Protein AF-A0A1M3KQ51-F1 (afdb_monomer)

Secondary structure (DSSP, 8-state):
----PPP-PPP---EE--HHHHHHHHHTTS-SEEEEEESS-HHHHHHHHHHHHHHHHHTT--EEEEESS-----SS--HHHHHTTSS-TTTS-EEEETTEEEE---SSSS--TT-SHHHHHHHHHHHHSSEEEEEEEE-STT-SGGGG--TTEEEEEEE-TTS-HHHHHHHHHHHHHHT-SEEEEEEPP-------

Nearest PDB structures (foldseek):
  3la6-assembly2_L  TM=7.553E-01  e=7.859E-07  Escherichia coli K-12
  3la6-assembly1_G  TM=7.870E-01  e=1.361E-06  Escherichia coli K-12
  3la6-assembly1_E  TM=7.409E-01  e=1.205E-06  Escherichia coli K-12
  3la6-assembly2_M  TM=7.519E-01  e=1.847E-06  Escherichia coli K-12
  1ii9-assembly1_A  TM=5.227E-01  e=3.071E-01  Escherichia coli

Mean predicted aligned error: 8.89 Å

pLDDT: mean 79.61, std 14.94, range [30.23, 94.69]

Structure (mmCIF, N/CA/C/O backbone):
data_AF-A0A1M3KQ51-F1
#
_entry.id   AF-A0A1M3KQ51-F1
#
loop_
_atom_site.group_PDB
_atom_site.id
_atom_site.type_symbol
_atom_site.label_atom_id
_atom_site.label_alt_id
_atom_site.label_comp_id
_atom_site.label_asym_id
_atom_site.label_entity_id
_atom_site.label_seq_id
_atom_site.pdbx_PDB_ins_code
_atom_site.Cartn_x
_atom_site.Cartn_y
_atom_site.Cartn_z
_atom_site.occupancy
_atom_site.B_iso_or_equiv
_atom_site.auth_seq_id
_atom_site.auth_comp_id
_atom_site.auth_asym_id
_atom_site.auth_atom_id
_atom_site.pdbx_PDB_model_num
ATOM 1 N N . MET A 1 1 ? 1.642 45.004 10.472 1.00 51.06 1 MET A N 1
ATOM 2 C CA . MET A 1 1 ? 0.996 44.033 9.567 1.00 51.06 1 MET A CA 1
ATOM 3 C C . MET A 1 1 ? 0.374 42.957 10.439 1.00 51.06 1 MET A C 1
ATOM 5 O O . MET A 1 1 ? 1.124 42.395 11.229 1.00 51.06 1 MET A O 1
ATOM 9 N N . PRO A 1 2 ? -0.947 42.723 10.417 1.00 44.44 2 PRO A N 1
ATOM 10 C CA . PRO A 1 2 ? -1.507 41.600 11.155 1.00 44.44 2 PRO A CA 1
ATOM 11 C C . PRO A 1 2 ? -1.140 40.303 10.426 1.00 44.44 2 PRO A C 1
ATOM 13 O O . PRO A 1 2 ? -1.349 40.184 9.220 1.00 44.44 2 PRO A O 1
ATOM 16 N N . ALA A 1 3 ? -0.529 39.374 11.158 1.00 44.66 3 ALA A N 1
ATOM 17 C CA . ALA A 1 3 ? -0.249 38.028 10.690 1.00 44.66 3 ALA A CA 1
ATOM 18 C C . ALA A 1 3 ? -1.573 37.265 10.571 1.00 44.66 3 ALA A C 1
ATOM 20 O O . ALA A 1 3 ? -2.344 37.193 11.527 1.00 44.66 3 ALA A O 1
ATOM 21 N N . THR A 1 4 ? -1.847 36.732 9.388 1.00 43.56 4 THR A N 1
ATOM 22 C CA . THR A 1 4 ? -2.951 35.813 9.125 1.00 43.56 4 THR A CA 1
ATOM 23 C C . THR A 1 4 ? -2.670 34.506 9.863 1.00 43.56 4 THR A C 1
ATOM 25 O O . THR A 1 4 ? -1.791 33.742 9.473 1.00 43.56 4 THR A O 1
ATOM 28 N N . THR A 1 5 ? -3.385 34.259 10.957 1.00 44.88 5 THR A N 1
ATOM 29 C CA . THR A 1 5 ? -3.430 32.949 11.615 1.00 44.88 5 THR A CA 1
ATOM 30 C C . THR A 1 5 ? -4.082 31.946 10.653 1.00 44.88 5 THR A C 1
ATOM 32 O O . THR A 1 5 ? -5.188 32.229 10.184 1.00 44.88 5 THR A O 1
ATOM 35 N N . PRO A 1 6 ? -3.451 30.806 10.315 1.00 40.56 6 PRO A N 1
ATOM 36 C CA . PRO A 1 6 ? -4.117 29.769 9.535 1.00 40.56 6 PRO A CA 1
ATOM 37 C C . PRO A 1 6 ? -5.267 29.166 10.353 1.00 40.56 6 PRO A C 1
ATOM 39 O O . PRO A 1 6 ? -5.133 28.928 11.554 1.00 40.56 6 PRO A O 1
ATOM 42 N N . ALA A 1 7 ? -6.414 28.981 9.699 1.00 39.81 7 ALA A N 1
ATOM 43 C CA . ALA A 1 7 ? -7.599 28.368 10.283 1.00 39.81 7 ALA A CA 1
ATOM 44 C C . ALA A 1 7 ? -7.295 26.930 10.749 1.00 39.81 7 ALA A C 1
ATOM 46 O O . ALA A 1 7 ? -6.496 26.251 10.101 1.00 39.81 7 ALA A O 1
ATOM 47 N N . PRO A 1 8 ? -7.916 26.451 11.842 1.00 40.00 8 PRO A N 1
ATOM 48 C CA . PRO A 1 8 ? -7.838 25.048 12.214 1.00 40.00 8 PRO A CA 1
ATOM 49 C C . PRO A 1 8 ? -8.480 24.222 11.097 1.00 40.00 8 PRO A C 1
ATOM 51 O O . PRO A 1 8 ? -9.671 24.357 10.824 1.00 40.00 8 PRO A O 1
ATOM 54 N N . THR A 1 9 ? -7.668 23.421 10.414 1.00 43.62 9 THR A N 1
ATOM 55 C CA . THR A 1 9 ? -8.128 22.369 9.510 1.00 43.62 9 THR A CA 1
ATOM 56 C C . THR A 1 9 ? -9.072 21.476 10.310 1.00 43.62 9 THR A C 1
ATOM 58 O O . THR A 1 9 ? -8.679 21.002 11.378 1.00 43.62 9 THR A O 1
ATOM 61 N N . ASP A 1 10 ? -10.314 21.305 9.847 1.00 37.31 10 ASP A N 1
ATOM 62 C CA . ASP A 1 10 ? -11.271 20.388 10.472 1.00 37.31 10 ASP A CA 1
ATOM 63 C C . ASP A 1 10 ? -10.580 19.045 10.762 1.00 37.31 10 ASP A C 1
ATOM 65 O O . ASP A 1 10 ? -9.829 18.556 9.906 1.00 37.31 10 ASP A O 1
ATOM 69 N N . PRO A 1 11 ? -10.783 18.446 11.951 1.00 42.84 11 PRO A N 1
ATOM 70 C CA . PRO A 1 11 ? -10.197 17.153 12.250 1.00 42.84 11 PRO A CA 1
ATOM 71 C C . PRO A 1 11 ? -10.685 16.169 11.191 1.00 42.84 11 PRO A C 1
ATOM 73 O O . PRO A 1 11 ? -11.892 15.988 11.009 1.00 42.84 11 PRO A O 1
ATOM 76 N N . VAL A 1 12 ? -9.746 15.549 10.473 1.00 48.88 12 VAL A N 1
ATOM 77 C CA . VAL A 1 12 ? -10.065 14.441 9.574 1.00 48.88 12 VAL A CA 1
ATOM 78 C C . VAL A 1 12 ? -10.817 13.419 10.410 1.00 48.88 12 VAL A C 1
ATOM 80 O O . VAL A 1 12 ? -10.271 12.865 11.362 1.00 48.88 12 VAL A O 1
ATOM 83 N N . ALA A 1 13 ? -12.101 13.235 10.106 1.00 46.00 13 ALA A N 1
ATOM 84 C CA . ALA A 1 13 ? -12.967 12.363 10.874 1.00 46.00 13 ALA A CA 1
ATOM 85 C C . ALA A 1 13 ? -12.441 10.928 10.762 1.00 46.00 13 ALA A C 1
ATOM 87 O O . ALA A 1 13 ? -12.693 10.235 9.773 1.00 46.00 13 ALA A O 1
ATOM 88 N N . VAL A 1 14 ? -11.700 10.481 11.780 1.00 54.06 14 VAL A N 1
ATOM 89 C CA . VAL A 1 14 ? -11.237 9.099 11.887 1.00 54.06 14 VAL A CA 1
ATOM 90 C C . VAL A 1 14 ? -12.473 8.243 12.085 1.00 54.06 14 VAL A C 1
ATOM 92 O O . VAL A 1 14 ? -12.998 8.113 13.188 1.00 54.06 14 VAL A O 1
ATOM 95 N N . THR A 1 15 ? -12.979 7.681 10.994 1.00 56.06 15 THR A N 1
ATOM 96 C CA . THR A 1 15 ? -14.159 6.825 11.063 1.00 56.06 15 THR A CA 1
ATOM 97 C C . THR A 1 15 ? -13.668 5.422 11.413 1.00 56.06 15 THR A C 1
ATOM 99 O O . THR A 1 15 ? -12.951 4.832 10.593 1.00 56.06 15 THR A O 1
ATOM 102 N N . PRO A 1 16 ? -13.985 4.873 12.601 1.00 53.12 16 PRO A N 1
ATOM 103 C CA . PRO A 1 16 ? -13.660 3.489 12.912 1.00 53.12 16 PRO A CA 1
ATOM 104 C C . PRO A 1 16 ? -14.431 2.615 11.929 1.00 53.12 16 PRO A C 1
ATOM 106 O O . PRO A 1 16 ? -15.652 2.496 11.996 1.00 53.12 16 PRO A O 1
ATOM 109 N N . THR A 1 17 ? -13.713 2.066 10.960 1.00 62.44 17 THR A N 1
ATOM 110 C CA . THR A 1 17 ? -14.299 1.278 9.883 1.00 62.44 17 THR A CA 1
ATOM 111 C C . THR A 1 17 ? -13.662 -0.090 9.989 1.00 62.44 17 THR A C 1
ATOM 113 O O . THR A 1 17 ? -12.449 -0.224 9.854 1.00 62.44 17 THR A O 1
ATOM 116 N N . GLY A 1 18 ? -14.466 -1.105 10.307 1.00 66.94 18 GLY A N 1
ATOM 117 C CA . GLY A 1 18 ? -13.999 -2.487 10.247 1.00 66.94 18 GLY A CA 1
ATOM 118 C C . GLY A 1 18 ? -13.575 -2.856 8.824 1.00 66.94 18 GLY A C 1
ATOM 119 O O . GLY A 1 18 ? -13.892 -2.142 7.869 1.00 66.94 18 GLY A O 1
ATOM 120 N N . ILE A 1 19 ? -12.898 -3.996 8.680 1.00 71.25 19 ILE A N 1
ATOM 121 C CA . ILE A 1 19 ? -12.502 -4.552 7.376 1.00 71.25 19 ILE A CA 1
ATOM 122 C C . ILE A 1 19 ? -13.705 -4.570 6.413 1.00 71.25 19 ILE A C 1
ATOM 124 O O . ILE A 1 19 ? -13.585 -4.108 5.282 1.00 71.25 19 ILE A O 1
ATOM 128 N N . ASP A 1 20 ? -14.892 -4.944 6.903 1.00 73.50 20 ASP A N 1
ATOM 129 C CA . ASP A 1 20 ? -16.141 -4.977 6.127 1.00 73.50 20 ASP A CA 1
ATOM 130 C C . ASP A 1 20 ? -16.521 -3.632 5.496 1.00 73.50 20 ASP A C 1
ATOM 132 O O . ASP A 1 20 ? -17.011 -3.578 4.369 1.00 73.50 20 ASP A O 1
ATOM 136 N N . GLY A 1 21 ? -16.304 -2.521 6.204 1.00 75.62 21 GLY A N 1
ATOM 137 C CA . GLY A 1 21 ? -16.633 -1.198 5.678 1.00 75.62 21 GLY A CA 1
ATOM 138 C C . GLY A 1 21 ? -15.648 -0.745 4.601 1.00 75.62 21 GLY A C 1
ATOM 139 O O . GLY A 1 21 ? -16.052 -0.099 3.634 1.00 75.62 21 GLY A O 1
ATOM 140 N N . LEU A 1 22 ? -14.377 -1.137 4.729 1.00 76.19 22 LEU A N 1
ATOM 141 C CA . LEU A 1 22 ? -13.350 -0.864 3.727 1.00 76.19 22 LEU A CA 1
ATOM 142 C C . LEU A 1 22 ? -13.604 -1.677 2.453 1.00 76.19 22 LEU A C 1
ATOM 144 O O . LEU A 1 22 ? -13.607 -1.112 1.361 1.00 76.19 22 LEU A O 1
ATOM 148 N N . VAL A 1 23 ? -13.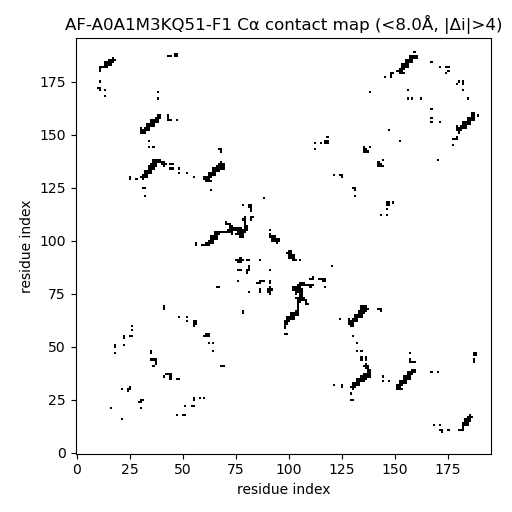933 -2.961 2.602 1.00 77.56 23 VAL A N 1
ATOM 149 C CA . VAL A 1 23 ? -14.360 -3.833 1.498 1.00 77.56 23 VAL A CA 1
ATOM 150 C C . VAL A 1 23 ? -15.610 -3.275 0.831 1.00 77.56 23 VAL A C 1
ATOM 152 O O . VAL A 1 23 ? -15.646 -3.145 -0.386 1.00 77.56 23 VAL A O 1
ATOM 155 N N . ALA A 1 24 ? -16.623 -2.871 1.600 1.00 80.00 24 ALA A N 1
ATOM 156 C CA . ALA A 1 24 ? -17.844 -2.316 1.028 1.00 80.00 24 ALA A CA 1
ATOM 157 C C . ALA A 1 24 ? -17.577 -1.051 0.195 1.00 80.00 24 ALA A C 1
ATOM 159 O O . ALA A 1 24 ? -18.257 -0.812 -0.804 1.00 80.00 24 ALA A O 1
ATOM 160 N N . ASP A 1 25 ? -16.592 -0.237 0.574 1.00 79.75 25 ASP A N 1
ATOM 161 C CA . ASP A 1 25 ? -16.175 0.919 -0.219 1.00 79.75 25 ASP A CA 1
ATOM 162 C C . ASP A 1 25 ? -15.332 0.536 -1.444 1.00 79.75 25 ASP A C 1
ATOM 164 O O . ASP A 1 25 ? -15.477 1.179 -2.489 1.00 79.75 25 ASP A O 1
ATOM 168 N N . MET A 1 26 ? -14.539 -0.538 -1.371 1.00 82.00 26 MET A N 1
ATOM 169 C CA . MET A 1 26 ? -13.861 -1.139 -2.527 1.00 82.00 26 MET A CA 1
ATOM 170 C C . MET A 1 26 ? -14.874 -1.665 -3.551 1.00 82.00 26 MET A C 1
ATOM 172 O O . MET A 1 26 ? -14.818 -1.275 -4.714 1.00 82.00 26 MET A O 1
ATOM 176 N N . THR A 1 27 ? -15.874 -2.443 -3.124 1.00 80.81 27 THR A N 1
ATOM 177 C CA . THR A 1 27 ? -16.934 -2.976 -4.001 1.00 80.81 27 THR A CA 1
ATOM 178 C C . THR A 1 27 ? -17.781 -1.870 -4.634 1.00 80.81 27 THR A C 1
ATOM 180 O O . THR A 1 27 ? -18.300 -2.029 -5.735 1.00 80.81 27 THR A O 1
ATOM 183 N N . ARG A 1 28 ? -17.918 -0.714 -3.971 1.00 82.12 28 ARG A N 1
ATOM 184 C CA . ARG A 1 28 ? -18.584 0.475 -4.539 1.00 82.12 28 ARG A CA 1
ATOM 185 C C . ARG A 1 28 ? -17.688 1.281 -5.488 1.00 82.12 28 ARG A C 1
ATOM 187 O O . ARG A 1 28 ? -18.144 2.302 -6.002 1.00 82.12 28 ARG A O 1
ATOM 194 N N . GLY A 1 29 ? -16.424 0.893 -5.668 1.00 76.19 29 GLY A N 1
ATOM 195 C CA . GLY A 1 29 ? -15.430 1.627 -6.454 1.00 76.19 29 GLY A CA 1
ATOM 196 C C . GLY A 1 29 ? -15.002 2.960 -5.832 1.00 76.19 29 GLY A C 1
ATOM 197 O O . GLY A 1 29 ? -14.414 3.790 -6.521 1.00 76.19 29 GLY A O 1
ATOM 198 N N . ARG A 1 30 ? -15.308 3.188 -4.547 1.00 78.50 30 ARG A N 1
ATOM 199 C CA . ARG A 1 30 ? -14.967 4.416 -3.804 1.00 78.50 30 ARG A CA 1
ATOM 200 C C . ARG A 1 30 ? -13.577 4.361 -3.173 1.00 78.50 30 ARG A C 1
ATOM 202 O O . ARG A 1 30 ? -13.062 5.398 -2.777 1.00 78.50 30 ARG A O 1
ATOM 209 N N . ALA A 1 31 ? -12.992 3.169 -3.071 1.00 79.25 31 ALA A N 1
ATOM 210 C CA . ALA A 1 31 ? -11.667 2.934 -2.507 1.00 79.25 31 ALA A CA 1
ATOM 211 C C . ALA A 1 31 ? -10.810 2.095 -3.469 1.00 79.25 31 ALA A C 1
ATOM 213 O O . ALA A 1 31 ? -10.447 0.961 -3.164 1.00 79.25 31 ALA A O 1
ATOM 214 N N . ARG A 1 32 ? -10.507 2.649 -4.652 1.00 85.50 32 ARG A N 1
ATOM 215 C CA . ARG A 1 32 ? -9.656 1.965 -5.643 1.00 85.50 32 ARG A CA 1
ATOM 216 C C . ARG A 1 32 ? -8.213 1.844 -5.180 1.00 85.50 32 ARG A C 1
ATOM 218 O O . ARG A 1 32 ? -7.606 0.808 -5.388 1.00 85.50 32 ARG A O 1
ATOM 225 N N . ILE A 1 33 ? -7.674 2.876 -4.534 1.00 89.25 33 ILE A N 1
ATOM 226 C CA . ILE A 1 33 ? -6.318 2.864 -3.980 1.00 89.25 33 ILE A CA 1
ATOM 227 C C . ILE A 1 33 ? -6.437 2.918 -2.461 1.00 89.25 33 ILE A C 1
ATOM 229 O O . ILE A 1 33 ? -6.927 3.901 -1.903 1.00 89.25 33 ILE A O 1
ATOM 233 N N . THR A 1 34 ? -5.993 1.856 -1.796 1.00 89.38 34 THR A N 1
ATOM 234 C CA . THR A 1 34 ? -6.033 1.726 -0.338 1.00 89.38 34 THR A CA 1
ATOM 235 C C . THR A 1 34 ? -4.624 1.527 0.200 1.00 89.38 34 THR A C 1
ATOM 237 O O . THR A 1 34 ? -3.978 0.519 -0.079 1.00 89.38 34 THR A O 1
ATOM 240 N N . LEU A 1 35 ? -4.146 2.476 0.998 1.00 89.94 35 LEU A N 1
ATOM 241 C CA . LEU A 1 35 ? -2.873 2.387 1.698 1.00 89.94 35 LEU A CA 1
ATOM 242 C C . LEU A 1 35 ? -3.094 1.799 3.085 1.00 89.94 35 LEU A C 1
ATOM 244 O O . LEU A 1 35 ? -3.980 2.235 3.815 1.00 89.94 35 LEU A O 1
ATOM 248 N N . LEU A 1 36 ? -2.252 0.849 3.465 1.00 88.94 36 LEU A N 1
ATOM 249 C CA . LEU A 1 36 ? -2.249 0.215 4.773 1.00 88.94 36 LEU A CA 1
ATOM 250 C C . LEU A 1 36 ? -0.971 0.574 5.506 1.00 88.94 36 LEU A C 1
ATOM 252 O O . LEU A 1 36 ? 0.133 0.232 5.071 1.00 88.94 36 LEU A O 1
ATOM 256 N N . ALA A 1 37 ? -1.139 1.223 6.649 1.00 88.12 37 ALA A N 1
ATOM 257 C CA . ALA A 1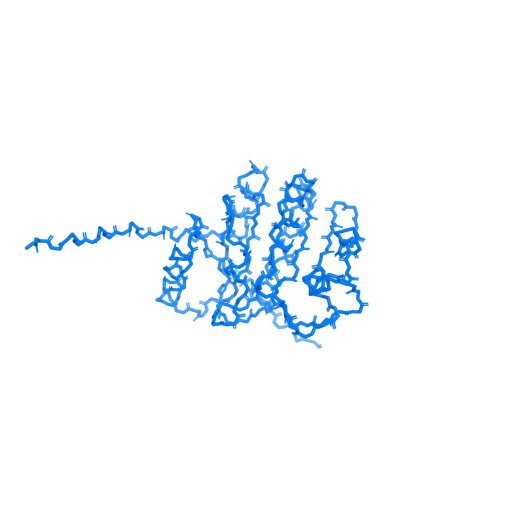 37 ? -0.027 1.673 7.460 1.00 88.12 37 ALA A CA 1
ATOM 258 C C . ALA A 1 37 ? -0.251 1.286 8.920 1.00 88.12 37 ALA A C 1
ATOM 260 O O . ALA A 1 37 ? -1.254 1.655 9.523 1.00 88.12 37 ALA A O 1
ATOM 261 N N . ALA A 1 38 ? 0.671 0.517 9.492 1.00 85.38 38 ALA A N 1
ATOM 262 C CA . ALA A 1 38 ? 0.549 0.033 10.861 1.00 85.38 38 ALA A CA 1
ATOM 263 C C . ALA A 1 38 ? 1.163 1.004 11.869 1.00 85.38 38 ALA A C 1
ATOM 265 O O . ALA A 1 38 ? 2.240 1.552 11.639 1.00 85.38 38 ALA A O 1
ATOM 266 N N . ILE A 1 39 ? 0.528 1.161 13.029 1.00 81.94 39 ILE A N 1
ATOM 267 C CA . ILE A 1 39 ? 1.086 1.950 14.138 1.00 81.94 39 ILE A CA 1
ATOM 268 C C . ILE A 1 39 ? 2.215 1.177 14.844 1.00 81.94 39 ILE A C 1
ATOM 270 O O . ILE A 1 39 ? 3.301 1.718 15.083 1.00 81.94 39 ILE A O 1
ATOM 274 N N . SER A 1 40 ? 1.964 -0.096 15.159 1.00 76.00 40 SER A N 1
ATOM 275 C CA . SER A 1 40 ? 2.869 -0.942 15.945 1.00 76.00 40 SER A CA 1
ATOM 276 C C . SER A 1 40 ? 3.814 -1.753 15.058 1.00 76.00 40 SER A C 1
ATOM 278 O O . SER A 1 40 ? 5.010 -1.457 15.003 1.00 76.00 40 SER A O 1
ATOM 280 N N . ASP A 1 41 ? 3.288 -2.756 14.348 1.00 74.62 41 ASP A N 1
ATOM 281 C CA . ASP A 1 41 ? 4.075 -3.711 13.565 1.00 74.62 41 ASP A CA 1
ATOM 282 C C . ASP A 1 41 ? 3.601 -3.756 12.107 1.00 74.62 41 ASP A C 1
ATOM 284 O O . ASP A 1 41 ? 2.413 -3.872 11.821 1.00 74.62 41 ASP A O 1
ATOM 288 N N . ALA A 1 42 ? 4.540 -3.712 11.158 1.00 74.38 42 ALA A N 1
ATOM 289 C CA . ALA A 1 42 ? 4.242 -3.848 9.732 1.00 74.38 42 ALA A CA 1
ATOM 290 C C . ALA A 1 42 ? 3.547 -5.183 9.386 1.00 74.38 42 ALA A C 1
ATOM 292 O O . ALA A 1 42 ? 2.846 -5.262 8.377 1.00 74.38 42 ALA A O 1
ATOM 293 N N . ARG A 1 43 ? 3.709 -6.222 10.218 1.00 74.38 43 ARG A N 1
ATOM 294 C CA . ARG A 1 43 ? 2.989 -7.499 10.107 1.00 74.38 43 ARG A CA 1
ATOM 295 C C . ARG A 1 43 ? 1.485 -7.325 10.269 1.00 74.38 43 ARG A C 1
ATOM 297 O O . ARG A 1 43 ? 0.747 -7.957 9.525 1.00 74.38 43 ARG A O 1
ATOM 304 N N . ASP A 1 44 ? 1.039 -6.441 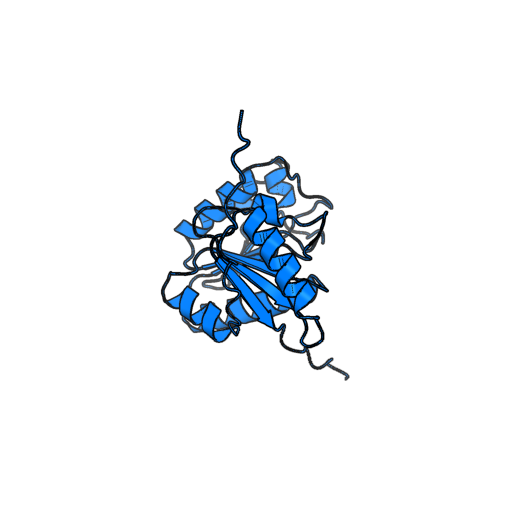11.158 1.00 78.38 44 ASP A N 1
ATOM 305 C CA . ASP A 1 44 ? -0.390 -6.186 11.360 1.00 78.38 44 ASP A CA 1
ATOM 306 C C . ASP A 1 44 ? -1.019 -5.641 10.068 1.00 78.38 44 ASP A C 1
ATOM 308 O O . ASP A 1 44 ? -2.084 -6.086 9.641 1.00 78.38 44 ASP A O 1
ATOM 312 N N . ALA A 1 45 ? -0.317 -4.728 9.385 1.00 80.19 45 ALA A N 1
ATOM 313 C CA . ALA A 1 45 ? -0.747 -4.220 8.083 1.00 80.19 45 ALA A CA 1
ATOM 314 C C . ALA A 1 45 ? -0.752 -5.302 6.997 1.00 80.19 45 ALA A C 1
ATOM 316 O O . ALA A 1 45 ? -1.640 -5.291 6.148 1.00 80.19 45 ALA A O 1
ATOM 317 N N . ALA A 1 46 ? 0.198 -6.241 7.021 1.00 80.25 46 ALA A N 1
ATOM 318 C CA . ALA A 1 46 ? 0.221 -7.354 6.074 1.00 80.25 46 ALA A CA 1
ATOM 319 C C . ALA A 1 46 ? -0.975 -8.299 6.268 1.00 80.25 46 ALA A C 1
ATOM 321 O O . ALA A 1 46 ? -1.603 -8.674 5.286 1.00 80.25 46 ALA A O 1
ATOM 322 N N . VAL A 1 47 ? -1.340 -8.608 7.516 1.00 82.44 47 VAL A N 1
ATOM 323 C CA . VAL A 1 47 ? -2.496 -9.463 7.841 1.00 82.44 47 VAL A CA 1
ATOM 324 C C . VAL A 1 47 ? -3.803 -8.814 7.393 1.00 82.44 47 VAL A C 1
ATOM 326 O O . VAL A 1 47 ? -4.645 -9.467 6.779 1.00 82.44 47 VAL A O 1
ATOM 329 N N . VAL A 1 48 ? -3.972 -7.514 7.656 1.00 84.06 48 VAL A N 1
ATOM 330 C CA . VAL A 1 48 ? -5.139 -6.769 7.163 1.00 84.06 48 VAL A CA 1
ATOM 331 C C . VAL A 1 48 ? -5.147 -6.718 5.633 1.00 84.06 48 VAL A C 1
ATOM 333 O O . VAL A 1 48 ? -6.212 -6.850 5.037 1.00 84.06 48 VAL A O 1
ATOM 336 N N . ALA A 1 49 ? -3.984 -6.577 4.987 1.00 87.00 49 ALA A N 1
ATOM 337 C CA . ALA A 1 49 ? -3.883 -6.624 3.529 1.00 87.00 49 ALA A CA 1
ATOM 338 C C . ALA A 1 49 ? -4.361 -7.969 2.975 1.00 87.00 49 ALA A C 1
ATOM 340 O O . ALA A 1 49 ? -5.178 -7.980 2.061 1.00 87.00 49 ALA A O 1
ATOM 341 N N . ASP A 1 50 ? -3.901 -9.081 3.551 1.00 87.31 50 ASP A N 1
ATOM 342 C CA . ASP A 1 50 ? -4.288 -10.430 3.126 1.00 87.31 50 ASP A CA 1
ATOM 343 C C . ASP A 1 50 ? -5.803 -10.644 3.286 1.00 87.31 50 ASP A C 1
ATOM 345 O O . ASP A 1 50 ? -6.470 -11.089 2.352 1.00 87.31 50 ASP A O 1
ATOM 349 N N . ALA A 1 51 ? -6.377 -10.221 4.418 1.00 86.31 51 ALA A N 1
ATOM 350 C CA . ALA A 1 51 ? -7.819 -10.299 4.653 1.00 86.31 51 ALA A CA 1
ATOM 351 C C . ALA A 1 51 ? -8.635 -9.470 3.641 1.00 86.31 51 ALA A C 1
ATOM 353 O O . ALA A 1 51 ? -9.666 -9.932 3.146 1.00 86.31 51 ALA A O 1
ATOM 354 N N . LEU A 1 52 ? -8.170 -8.261 3.305 1.00 85.69 52 LEU A N 1
ATOM 355 C CA . LEU A 1 52 ? -8.807 -7.403 2.301 1.00 85.69 52 LEU A CA 1
ATOM 356 C C . LEU A 1 52 ? -8.710 -7.995 0.895 1.00 85.69 52 LEU A C 1
ATOM 358 O O . LEU A 1 52 ? -9.690 -7.955 0.156 1.00 85.69 52 LEU A O 1
ATOM 362 N N . VAL A 1 53 ? -7.556 -8.563 0.536 1.00 89.38 53 VAL A N 1
ATOM 363 C CA . VAL A 1 53 ? -7.359 -9.264 -0.738 1.00 89.38 53 VAL A CA 1
ATOM 364 C C . VAL A 1 53 ? -8.342 -10.427 -0.852 1.00 89.38 53 VAL A C 1
ATOM 366 O O . VAL A 1 53 ? -9.039 -10.542 -1.860 1.00 89.38 53 VAL A O 1
ATOM 369 N N . ASP A 1 54 ? -8.436 -11.273 0.173 1.00 88.19 54 ASP A N 1
ATOM 370 C CA . ASP A 1 54 ? -9.309 -12.446 0.145 1.00 88.19 54 ASP A CA 1
ATOM 371 C C . ASP A 1 54 ? -10.796 -12.079 0.075 1.00 88.19 54 ASP A C 1
ATOM 373 O O . ASP A 1 54 ? -11.558 -12.743 -0.627 1.00 88.19 54 ASP A O 1
ATOM 377 N N . GLU A 1 55 ? -11.236 -11.032 0.775 1.00 86.06 55 GLU A N 1
ATOM 378 C CA . GLU A 1 55 ? -12.627 -10.567 0.696 1.00 86.06 55 GLU A CA 1
ATOM 379 C C . GLU A 1 55 ? -12.940 -9.876 -0.644 1.00 86.06 55 GLU A C 1
ATOM 381 O O . GLU A 1 55 ? -13.992 -10.122 -1.240 1.00 86.06 55 GLU A O 1
ATOM 386 N N . ALA A 1 56 ? -12.023 -9.063 -1.171 1.00 87.06 56 ALA A N 1
ATOM 387 C CA . ALA A 1 56 ? -12.195 -8.419 -2.471 1.00 87.06 56 ALA A CA 1
ATOM 388 C C . ALA A 1 56 ? -12.269 -9.453 -3.608 1.00 87.06 56 ALA A C 1
ATOM 390 O O . ALA A 1 56 ? -13.165 -9.378 -4.451 1.00 87.06 56 ALA A O 1
ATOM 391 N N . LEU A 1 57 ? -11.417 -10.482 -3.581 1.00 88.56 57 LEU A N 1
ATOM 392 C CA . LEU A 1 57 ? -11.472 -11.588 -4.541 1.00 88.56 57 LEU A CA 1
ATOM 393 C C . LEU A 1 57 ? -12.756 -12.414 -4.401 1.00 88.56 57 LEU A C 1
ATOM 395 O O . LEU A 1 57 ? -13.349 -12.790 -5.411 1.00 88.56 57 LEU A O 1
ATOM 399 N N . ARG A 1 58 ? -13.233 -12.667 -3.172 1.00 87.94 58 ARG A N 1
ATOM 400 C CA . ARG A 1 58 ? -14.541 -13.314 -2.938 1.00 87.94 58 ARG A CA 1
ATOM 401 C C . ARG A 1 58 ? -15.707 -12.495 -3.485 1.00 87.94 58 ARG A C 1
ATOM 403 O O . ARG A 1 58 ? -16.693 -13.070 -3.936 1.00 87.94 58 ARG A O 1
ATOM 410 N N . SER A 1 59 ? -15.567 -11.173 -3.493 1.00 85.56 59 SER A N 1
ATOM 411 C CA . SER A 1 59 ? -16.517 -10.246 -4.111 1.00 85.56 59 SER A CA 1
ATOM 412 C C . SER A 1 59 ? -16.401 -10.182 -5.643 1.00 85.56 59 SER A C 1
ATOM 414 O O . SER A 1 59 ? -17.167 -9.458 -6.274 1.00 85.56 59 SER A O 1
ATOM 416 N N . GLY A 1 60 ? -15.473 -10.936 -6.246 1.00 87.38 60 GLY A N 1
ATOM 417 C CA . GLY A 1 60 ? -15.240 -10.984 -7.690 1.00 87.38 60 GLY A CA 1
ATOM 418 C C . GLY A 1 60 ? -14.387 -9.837 -8.232 1.00 87.38 60 GLY A C 1
ATOM 419 O O . GLY A 1 60 ? -14.338 -9.664 -9.447 1.00 87.38 60 GLY A O 1
ATOM 420 N N . LEU A 1 61 ? -13.735 -9.062 -7.358 1.00 89.19 61 LEU A N 1
ATOM 421 C CA . LEU A 1 61 ? -12.933 -7.907 -7.753 1.00 89.19 61 LEU A CA 1
ATOM 422 C C . LEU A 1 61 ? -11.523 -8.324 -8.169 1.00 89.19 61 LEU A C 1
ATOM 424 O O . LEU A 1 61 ? -10.920 -9.217 -7.570 1.00 89.19 61 LEU A O 1
ATOM 428 N N . SER A 1 62 ? -10.961 -7.616 -9.146 1.00 91.69 62 SER A N 1
ATOM 429 C CA . SER A 1 62 ? -9.541 -7.728 -9.491 1.00 91.69 62 SER A CA 1
ATOM 430 C C . SER A 1 62 ? -8.683 -6.875 -8.554 1.00 91.69 62 SER A C 1
ATOM 432 O O . SER A 1 62 ? -8.873 -5.662 -8.460 1.00 91.69 62 SER A O 1
ATOM 434 N N . VAL A 1 63 ? -7.709 -7.498 -7.893 1.00 93.62 63 VAL A N 1
ATOM 435 C CA . VAL A 1 63 ? -6.884 -6.899 -6.840 1.00 93.62 63 VAL A CA 1
ATOM 436 C C . VAL A 1 63 ? -5.403 -6.930 -7.211 1.00 93.62 63 VAL A C 1
ATOM 438 O O . VAL A 1 63 ? -4.866 -7.962 -7.615 1.00 93.62 63 VAL A O 1
ATOM 441 N N . CYS A 1 64 ? -4.715 -5.811 -7.003 1.00 93.94 64 CYS A N 1
ATOM 442 C CA . CYS A 1 64 ? -3.261 -5.747 -7.008 1.00 93.94 64 CYS A CA 1
ATOM 443 C C . CYS A 1 64 ? -2.742 -5.359 -5.624 1.00 93.94 64 CYS A C 1
ATOM 445 O O . CYS A 1 64 ? -3.099 -4.313 -5.084 1.00 93.94 64 CYS A O 1
ATOM 447 N N . ARG A 1 65 ? -1.857 -6.170 -5.054 1.00 93.06 65 ARG A N 1
ATOM 448 C CA . ARG A 1 65 ? -1.154 -5.852 -3.810 1.00 93.06 65 ARG A CA 1
ATOM 449 C C . ARG A 1 65 ? 0.221 -5.278 -4.123 1.00 93.06 65 ARG A C 1
ATOM 451 O O . ARG A 1 65 ? 0.920 -5.792 -4.985 1.00 93.06 65 ARG A O 1
ATOM 458 N N . VAL A 1 66 ? 0.633 -4.251 -3.395 1.00 92.81 66 VAL A N 1
ATOM 459 C CA . VAL A 1 66 ? 1.956 -3.635 -3.504 1.00 92.81 66 VAL A CA 1
ATOM 460 C C . VAL A 1 66 ? 2.610 -3.633 -2.130 1.00 92.81 66 VAL A C 1
ATOM 462 O O . VAL A 1 66 ? 2.125 -2.990 -1.200 1.00 92.81 66 VAL A O 1
ATOM 465 N N . ASP A 1 67 ? 3.722 -4.346 -1.994 1.00 90.12 67 ASP A N 1
ATOM 466 C CA . ASP A 1 67 ? 4.568 -4.276 -0.811 1.00 90.12 67 ASP A CA 1
ATOM 467 C C . ASP A 1 67 ? 5.550 -3.114 -0.946 1.00 90.12 67 ASP A C 1
ATOM 469 O O . ASP A 1 67 ? 6.579 -3.191 -1.617 1.00 90.12 67 ASP A O 1
ATOM 473 N N . ALA A 1 68 ? 5.214 -2.017 -0.280 1.00 88.75 68 ALA A N 1
ATOM 474 C CA . ALA A 1 68 ? 6.002 -0.804 -0.271 1.00 88.75 68 ALA A CA 1
ATOM 475 C C . ALA A 1 68 ? 6.599 -0.504 1.104 1.00 88.75 68 ALA A C 1
ATOM 477 O O . ALA A 1 68 ? 7.024 0.624 1.336 1.00 88.75 68 ALA A O 1
ATOM 478 N N . GLY A 1 69 ? 6.630 -1.454 2.038 1.00 84.25 69 GLY A N 1
ATOM 479 C CA . GLY A 1 69 ? 7.002 -1.134 3.416 1.00 84.25 69 GLY A CA 1
ATOM 480 C C . GLY A 1 69 ? 7.450 -2.298 4.281 1.00 84.25 69 GLY A C 1
ATOM 481 O O . GLY A 1 69 ? 7.777 -2.070 5.447 1.00 84.25 69 GLY A O 1
ATOM 482 N N . SER A 1 70 ? 7.505 -3.524 3.755 1.00 79.75 70 SER A N 1
ATOM 483 C CA . SER A 1 70 ? 8.076 -4.646 4.501 1.00 79.75 70 SER A CA 1
ATOM 484 C C . SER A 1 70 ? 9.571 -4.466 4.767 1.00 79.75 70 SER A C 1
ATOM 486 O O . SER A 1 70 ? 10.067 -4.955 5.785 1.00 79.75 70 SER A O 1
ATOM 488 N N . GLY A 1 71 ? 10.290 -3.792 3.858 1.00 82.06 71 GLY A N 1
ATOM 489 C CA . GLY A 1 71 ? 11.751 -3.706 3.883 1.00 82.06 71 GLY A CA 1
ATOM 490 C C . GLY A 1 71 ? 12.437 -5.068 3.741 1.00 82.06 71 GLY A C 1
ATOM 491 O O . GLY A 1 71 ? 13.606 -5.199 4.104 1.00 82.06 71 GLY A O 1
ATOM 492 N N . ARG A 1 72 ? 11.712 -6.101 3.291 1.00 83.19 72 ARG A N 1
ATOM 493 C CA . ARG A 1 72 ? 12.214 -7.470 3.168 1.00 83.19 72 ARG A CA 1
ATOM 494 C C . ARG A 1 72 ? 12.579 -7.743 1.712 1.00 83.19 72 ARG A C 1
ATOM 496 O O . ARG A 1 72 ? 11.671 -7.808 0.887 1.00 83.19 72 ARG A O 1
ATOM 503 N N . PRO A 1 73 ? 13.870 -7.944 1.398 1.00 87.06 73 PRO A N 1
ATOM 504 C CA . PRO A 1 73 ? 14.277 -8.325 0.057 1.00 87.06 73 PRO A CA 1
ATOM 505 C C . PRO A 1 73 ? 13.563 -9.600 -0.400 1.00 87.06 73 PRO A C 1
ATOM 507 O O . PRO A 1 73 ? 13.523 -10.592 0.333 1.00 87.06 73 PRO A O 1
ATOM 510 N N . SER A 1 74 ? 13.006 -9.568 -1.603 1.00 87.06 74 SER A N 1
ATOM 511 C CA . SER A 1 74 ? 12.430 -10.721 -2.290 1.00 87.06 74 SER A CA 1
ATOM 512 C C . SER A 1 74 ? 13.401 -11.276 -3.327 1.00 87.06 74 SER A C 1
ATOM 514 O O . SER A 1 74 ? 14.316 -10.589 -3.760 1.00 87.06 74 SER A O 1
ATOM 516 N N . ALA A 1 75 ? 13.188 -12.526 -3.744 1.00 86.19 75 ALA A N 1
ATOM 517 C CA . ALA A 1 75 ? 13.938 -13.133 -4.849 1.00 86.19 75 ALA A CA 1
ATOM 518 C C . ALA A 1 75 ? 13.421 -12.712 -6.239 1.00 86.19 75 ALA A C 1
ATOM 520 O O . ALA A 1 75 ? 14.060 -13.006 -7.242 1.00 86.19 75 ALA A O 1
ATOM 521 N N . ALA A 1 76 ? 12.241 -12.092 -6.293 1.00 90.44 76 ALA A N 1
ATOM 522 C CA . ALA A 1 76 ? 11.650 -11.554 -7.509 1.00 90.44 76 ALA A CA 1
ATOM 523 C C . ALA A 1 76 ? 11.865 -10.032 -7.573 1.00 90.44 76 ALA A C 1
ATOM 525 O O . ALA A 1 76 ? 11.823 -9.390 -6.512 1.00 90.44 76 ALA A O 1
ATOM 526 N N . PRO A 1 77 ? 12.026 -9.459 -8.783 1.00 93.12 77 PRO A N 1
ATOM 527 C CA . PRO A 1 77 ? 12.136 -8.019 -8.965 1.00 93.12 77 PRO A CA 1
ATOM 528 C C . PRO A 1 77 ? 10.856 -7.330 -8.497 1.00 93.12 77 PRO A C 1
ATOM 530 O O . PRO A 1 77 ? 9.745 -7.809 -8.739 1.00 93.12 77 PRO A O 1
ATOM 533 N N . GLY A 1 78 ? 11.013 -6.198 -7.824 1.00 93.69 78 GLY A N 1
ATOM 534 C CA . GLY A 1 78 ? 9.906 -5.503 -7.180 1.00 93.69 78 GLY A CA 1
ATOM 535 C C . GLY A 1 78 ? 10.068 -3.993 -7.167 1.00 93.69 78 GLY A C 1
ATOM 536 O O . GLY A 1 78 ? 10.784 -3.401 -7.979 1.00 93.69 78 GLY A O 1
ATOM 537 N N . LEU A 1 79 ? 9.388 -3.350 -6.225 1.00 92.62 79 LEU A N 1
ATOM 538 C CA . LEU A 1 79 ? 9.310 -1.897 -6.137 1.00 92.62 79 LEU A CA 1
ATOM 539 C C . LEU A 1 79 ? 10.692 -1.224 -6.043 1.00 92.62 79 LEU A C 1
ATOM 541 O O . LEU A 1 79 ? 10.925 -0.193 -6.676 1.00 92.62 79 LEU A O 1
ATOM 545 N N . THR A 1 80 ? 11.637 -1.813 -5.307 1.00 92.69 80 THR A N 1
ATOM 546 C CA . THR A 1 80 ? 13.003 -1.291 -5.199 1.00 92.69 80 THR A CA 1
ATOM 547 C C . THR A 1 80 ? 13.773 -1.350 -6.509 1.00 92.69 80 THR A C 1
ATOM 549 O O . THR A 1 80 ? 14.577 -0.457 -6.780 1.00 92.69 80 THR A O 1
ATOM 552 N N . ASP A 1 81 ? 13.533 -2.374 -7.323 1.00 93.00 81 ASP A N 1
ATOM 553 C CA . ASP A 1 81 ? 14.212 -2.571 -8.605 1.00 93.00 81 ASP A CA 1
ATOM 554 C C . ASP A 1 81 ? 13.630 -1.643 -9.668 1.00 93.00 81 ASP A C 1
ATOM 556 O O . ASP A 1 81 ? 14.381 -1.046 -10.442 1.00 93.00 81 ASP A O 1
ATOM 560 N N . LEU A 1 82 ? 12.309 -1.420 -9.629 1.00 93.06 82 LEU A N 1
ATOM 561 C CA . LEU A 1 82 ? 11.649 -0.387 -10.425 1.00 93.06 82 LEU A CA 1
ATOM 562 C C . LEU A 1 82 ? 12.205 1.000 -10.093 1.00 93.06 82 LEU A C 1
ATOM 564 O O . LEU A 1 82 ? 12.558 1.753 -10.999 1.00 93.06 82 LEU A O 1
ATOM 568 N N . CYS A 1 83 ? 12.307 1.344 -8.805 1.00 91.31 83 CYS A N 1
ATOM 569 C CA . CYS A 1 83 ? 12.867 2.623 -8.365 1.00 91.31 83 CYS A CA 1
ATOM 570 C C . CYS A 1 83 ? 14.306 2.830 -8.835 1.00 91.31 83 CYS A C 1
ATOM 572 O O . CYS A 1 83 ? 14.683 3.951 -9.161 1.00 91.31 83 CYS A O 1
ATOM 574 N N . ALA A 1 84 ? 15.085 1.751 -8.860 1.00 90.75 84 ALA A N 1
ATOM 575 C CA . ALA A 1 84 ? 16.474 1.726 -9.290 1.00 90.75 84 ALA A CA 1
ATOM 576 C C . ALA A 1 84 ? 16.669 1.629 -10.811 1.00 90.75 84 ALA A C 1
ATOM 578 O O . ALA A 1 84 ? 17.809 1.493 -11.265 1.00 90.75 84 ALA A O 1
ATOM 579 N N . GLU A 1 85 ? 15.573 1.630 -11.573 1.00 89.81 85 GLU A N 1
ATOM 580 C CA . GLU A 1 85 ? 15.567 1.462 -13.028 1.00 89.81 85 GLU A CA 1
ATOM 581 C C . GLU A 1 85 ? 16.246 0.162 -13.497 1.00 89.81 85 GLU A C 1
ATOM 583 O O . GLU A 1 85 ? 16.764 0.087 -14.608 1.00 89.81 85 GLU A O 1
ATOM 588 N N . GLN A 1 86 ? 16.245 -0.870 -12.646 1.00 90.75 86 GLN A N 1
ATOM 589 C CA . GLN A 1 86 ? 16.760 -2.210 -12.956 1.00 90.75 86 GLN A CA 1
ATOM 590 C C . GLN A 1 86 ? 15.668 -3.145 -13.493 1.00 90.75 86 GLN A C 1
ATOM 592 O O . GLN A 1 86 ? 15.980 -4.175 -14.080 1.00 90.75 86 GLN A O 1
ATOM 597 N N . ALA A 1 87 ? 14.398 -2.779 -13.307 1.00 92.19 87 ALA A N 1
ATOM 598 C CA . ALA A 1 87 ? 13.237 -3.525 -13.774 1.00 92.19 87 ALA A CA 1
ATOM 599 C C . ALA A 1 87 ? 12.205 -2.584 -14.416 1.00 92.19 87 ALA A C 1
ATOM 601 O O . ALA A 1 87 ? 12.098 -1.405 -14.056 1.00 92.19 87 ALA A O 1
ATOM 602 N N . SER A 1 88 ? 11.439 -3.096 -15.379 1.00 91.94 88 SER A N 1
ATOM 603 C CA . SER A 1 88 ? 10.327 -2.369 -15.993 1.00 91.94 88 SER A CA 1
ATOM 604 C C . SER A 1 88 ? 9.017 -2.579 -15.223 1.00 91.94 88 SER A C 1
ATOM 606 O O . SER A 1 88 ? 8.924 -3.428 -14.341 1.00 91.94 88 SER A O 1
ATOM 608 N N . PHE A 1 89 ? 7.972 -1.818 -15.568 1.00 89.25 89 PHE A N 1
ATOM 609 C CA . PHE A 1 89 ? 6.651 -1.959 -14.940 1.00 89.25 89 PHE A CA 1
ATOM 610 C C . PHE A 1 89 ? 6.061 -3.370 -15.097 1.00 89.25 89 PHE A C 1
ATOM 612 O O . PHE A 1 89 ? 5.383 -3.840 -14.192 1.00 89.25 89 PHE A O 1
ATOM 619 N N . GLY A 1 90 ? 6.327 -4.053 -16.216 1.00 89.06 90 GLY A N 1
ATOM 620 C CA . GLY A 1 90 ? 5.837 -5.415 -16.444 1.00 89.06 90 GLY A CA 1
ATOM 621 C C . GLY A 1 90 ? 6.598 -6.483 -15.656 1.00 89.06 90 GLY A C 1
ATOM 622 O O . GLY A 1 90 ? 6.018 -7.512 -15.334 1.00 89.06 90 GLY A O 1
ATOM 623 N N . ASP A 1 91 ? 7.864 -6.230 -15.315 1.00 91.75 91 ASP A N 1
ATOM 624 C CA . ASP A 1 91 ? 8.716 -7.207 -14.622 1.00 91.75 91 ASP A CA 1
ATOM 625 C C . ASP A 1 91 ? 8.417 -7.278 -13.123 1.00 91.75 91 ASP A C 1
ATOM 627 O O . ASP A 1 91 ? 8.631 -8.307 -12.490 1.00 91.75 91 ASP A O 1
ATOM 631 N N . VAL A 1 92 ? 7.938 -6.173 -12.547 1.00 93.69 92 VAL A N 1
ATOM 632 C CA . VAL A 1 92 ? 7.685 -6.059 -11.103 1.00 93.69 92 VAL A CA 1
ATOM 633 C C . VAL A 1 92 ? 6.265 -6.445 -10.702 1.00 93.69 92 VAL A C 1
ATOM 635 O O . VAL A 1 92 ? 5.988 -6.557 -9.512 1.00 93.69 92 VAL A O 1
ATOM 638 N N . VAL A 1 93 ? 5.362 -6.633 -11.669 1.00 93.94 93 VAL A N 1
ATOM 639 C CA . VAL A 1 93 ? 3.973 -7.041 -11.432 1.00 93.94 93 VAL A CA 1
ATOM 640 C C . VAL A 1 93 ? 3.853 -8.541 -11.669 1.00 93.94 93 VAL A C 1
ATOM 642 O O . VAL A 1 93 ? 3.850 -9.017 -12.802 1.00 93.94 93 VAL A O 1
ATOM 645 N N . HIS A 1 94 ? 3.705 -9.296 -10.587 1.00 93.62 94 HIS A N 1
ATOM 646 C CA . HIS A 1 94 ? 3.651 -10.753 -10.613 1.00 93.62 94 HIS A CA 1
ATOM 647 C C . HIS A 1 94 ? 2.213 -11.223 -10.448 1.00 93.62 94 HIS A C 1
ATOM 649 O O . HIS A 1 94 ? 1.576 -10.983 -9.425 1.00 93.62 94 HIS A O 1
ATOM 655 N N . ARG A 1 95 ? 1.674 -11.924 -11.445 1.00 92.69 95 ARG A N 1
ATOM 656 C CA . ARG A 1 95 ? 0.345 -12.534 -11.327 1.00 92.69 95 ARG A CA 1
ATOM 657 C C . ARG A 1 95 ? 0.429 -13.778 -10.445 1.00 92.69 95 ARG A C 1
ATOM 659 O O . ARG A 1 95 ? 1.049 -14.762 -10.836 1.00 92.69 95 ARG A O 1
ATOM 666 N N . VAL A 1 96 ? -0.240 -13.750 -9.296 1.00 90.88 96 VAL A N 1
ATOM 667 C CA . VAL A 1 96 ? -0.242 -14.864 -8.334 1.00 90.88 96 VAL A CA 1
ATOM 668 C C . VAL A 1 96 ? -1.356 -15.856 -8.643 1.00 90.88 96 VAL A C 1
ATOM 670 O O . VAL A 1 96 ? -1.129 -17.063 -8.690 1.00 90.88 96 VAL A O 1
ATOM 673 N N . ARG A 1 97 ? -2.571 -15.355 -8.884 1.00 90.19 97 ARG A N 1
ATOM 674 C CA . ARG A 1 97 ? -3.735 -16.164 -9.280 1.00 90.19 97 ARG A CA 1
ATOM 675 C C . ARG A 1 97 ? -4.685 -15.352 -10.156 1.00 90.19 97 ARG A C 1
ATOM 677 O O . ARG A 1 97 ? -4.383 -14.232 -10.566 1.00 90.19 97 ARG A O 1
ATOM 684 N N . GLU A 1 98 ? -5.814 -15.935 -10.535 1.00 88.00 98 GLU A N 1
ATOM 685 C CA . GLU A 1 98 ? -6.847 -15.202 -11.264 1.00 88.00 98 GLU A CA 1
ATOM 686 C C . GLU A 1 98 ? -7.391 -14.050 -10.412 1.00 88.00 98 GLU A C 1
ATOM 688 O O . GLU A 1 98 ? -7.671 -14.233 -9.230 1.00 88.00 98 GLU A O 1
ATOM 693 N N . GLY A 1 99 ? -7.444 -12.852 -10.998 1.00 87.88 99 GLY A N 1
ATOM 694 C CA . GLY A 1 99 ? -7.846 -11.636 -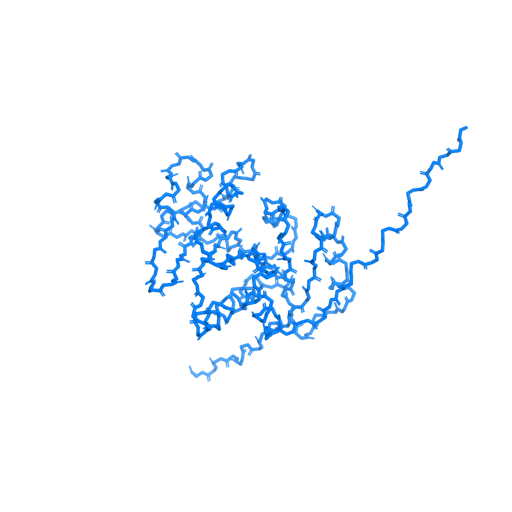10.294 1.00 87.88 99 GLY A CA 1
ATOM 695 C C . GLY A 1 99 ? -6.841 -11.105 -9.267 1.00 87.88 99 GLY A C 1
ATOM 696 O O . GLY A 1 99 ? -7.126 -10.070 -8.686 1.00 87.88 99 GLY A O 1
ATOM 697 N N . LEU A 1 100 ? -5.681 -11.746 -9.042 1.00 92.81 100 LEU A N 1
ATOM 698 C CA . LEU A 1 100 ? -4.680 -11.288 -8.066 1.00 92.81 100 LEU A CA 1
ATOM 699 C C . LEU A 1 100 ? -3.296 -11.100 -8.689 1.00 92.81 100 LEU A C 1
ATOM 701 O O . LEU A 1 100 ? -2.681 -12.059 -9.172 1.00 92.81 100 LEU A O 1
ATOM 705 N N . ALA A 1 101 ? -2.776 -9.883 -8.570 1.00 94.56 101 ALA A N 1
ATOM 706 C CA . ALA A 1 101 ? -1.380 -9.562 -8.826 1.00 94.56 101 ALA A CA 1
ATOM 707 C C . ALA A 1 101 ? -0.688 -9.014 -7.576 1.00 94.56 101 ALA A C 1
ATOM 709 O O . ALA A 1 101 ? -1.320 -8.429 -6.697 1.00 94.56 101 ALA A O 1
ATOM 710 N N . GLU A 1 102 ? 0.623 -9.200 -7.511 1.00 93.56 102 GLU A N 1
ATOM 711 C CA . GLU A 1 102 ? 1.469 -8.722 -6.431 1.00 93.56 102 GLU A CA 1
ATOM 712 C C . GLU A 1 102 ? 2.705 -8.017 -6.985 1.00 93.56 102 GLU A C 1
ATOM 714 O O . GLU A 1 102 ? 3.348 -8.475 -7.928 1.00 93.56 102 GLU A O 1
ATOM 719 N N . VAL A 1 103 ? 3.052 -6.899 -6.362 1.00 94.69 103 VAL A N 1
ATOM 720 C CA . VAL A 1 103 ? 4.312 -6.191 -6.554 1.00 94.69 103 VAL A CA 1
ATOM 721 C C . VAL A 1 103 ? 5.090 -6.338 -5.251 1.00 94.69 103 VAL A C 1
ATOM 723 O O . VAL A 1 103 ? 4.726 -5.700 -4.260 1.00 94.69 103 VAL A O 1
ATOM 726 N N . PRO A 1 104 ? 6.117 -7.199 -5.199 1.00 93.25 104 PRO A N 1
ATOM 727 C CA . PRO A 1 104 ? 6.907 -7.385 -3.996 1.00 93.25 104 PRO A CA 1
ATOM 728 C C . PRO A 1 104 ? 7.803 -6.168 -3.744 1.00 93.25 104 PRO A C 1
ATOM 730 O O . PRO A 1 104 ? 7.988 -5.312 -4.615 1.00 93.25 104 PRO A O 1
ATOM 733 N N . TRP A 1 105 ? 8.416 -6.120 -2.561 1.00 92.12 105 TRP A N 1
ATOM 734 C CA . TRP A 1 105 ? 9.388 -5.084 -2.220 1.00 92.12 105 TRP A CA 1
ATOM 735 C C . TRP A 1 105 ? 10.543 -5.021 -3.230 1.00 92.12 105 TRP A C 1
ATOM 737 O O . TRP A 1 105 ? 10.913 -3.929 -3.647 1.00 92.12 105 TRP A O 1
ATOM 747 N N . GLY A 1 106 ? 11.044 -6.166 -3.698 1.00 91.75 106 GLY A N 1
ATOM 748 C CA . GLY A 1 106 ? 12.149 -6.268 -4.654 1.00 91.75 106 GLY A CA 1
ATOM 749 C C . GLY A 1 106 ? 13.445 -6.749 -4.012 1.00 91.75 106 GLY A C 1
ATOM 750 O O . GLY A 1 106 ? 13.489 -7.061 -2.823 1.00 91.75 106 GLY A O 1
ATOM 751 N N . GLU A 1 107 ? 14.515 -6.833 -4.793 1.00 91.31 107 GLU A N 1
ATOM 752 C CA . GLU A 1 107 ? 15.766 -7.487 -4.382 1.00 91.31 107 GLU A CA 1
ATOM 753 C C . GLU A 1 107 ? 16.642 -6.612 -3.472 1.00 91.31 107 GLU A C 1
ATOM 755 O O . GLU A 1 107 ? 17.590 -7.090 -2.840 1.00 91.31 107 GLU A O 1
ATOM 760 N N . ARG A 1 108 ? 16.349 -5.310 -3.368 1.00 88.00 108 ARG A N 1
ATOM 761 C CA . ARG A 1 108 ? 17.207 -4.356 -2.653 1.00 88.00 108 ARG A CA 1
ATOM 762 C C . ARG A 1 108 ? 16.713 -4.099 -1.238 1.00 88.00 108 ARG A C 1
ATOM 764 O O . ARG A 1 108 ? 15.529 -4.117 -0.936 1.00 88.00 108 ARG A O 1
ATOM 771 N N . ALA A 1 109 ? 17.640 -3.740 -0.355 1.00 83.69 109 ALA A N 1
ATOM 772 C CA . ALA A 1 109 ? 17.314 -3.422 1.036 1.00 83.69 109 ALA A CA 1
ATOM 773 C C . ALA A 1 109 ? 16.604 -2.066 1.224 1.00 83.69 109 ALA A C 1
ATOM 775 O O . ALA A 1 109 ? 15.978 -1.841 2.256 1.00 83.69 109 ALA A O 1
ATOM 776 N N . VAL A 1 110 ? 16.730 -1.137 0.267 1.00 84.00 110 VAL A N 1
ATOM 777 C CA . VAL A 1 110 ? 16.251 0.246 0.414 1.00 84.00 110 VAL A CA 1
ATOM 778 C C . VAL A 1 110 ? 15.523 0.696 -0.845 1.00 84.00 110 VAL A C 1
ATOM 780 O O . VAL A 1 110 ? 16.039 0.551 -1.953 1.00 84.00 110 VAL A O 1
ATOM 783 N N . LEU A 1 111 ? 14.353 1.297 -0.642 1.00 85.50 111 LEU A N 1
ATOM 784 C CA . LEU A 1 111 ? 13.573 1.969 -1.673 1.00 85.50 111 LEU A CA 1
ATOM 785 C C . LEU A 1 111 ? 14.098 3.390 -1.903 1.00 85.50 111 LEU A C 1
ATOM 787 O O . LEU A 1 111 ? 14.228 4.168 -0.951 1.00 85.50 111 LEU A O 1
ATOM 791 N N . ASP A 1 112 ? 14.364 3.746 -3.162 1.00 86.12 112 ASP A N 1
ATOM 792 C CA . ASP A 1 112 ? 14.686 5.129 -3.513 1.00 86.12 112 ASP A CA 1
ATOM 793 C C . ASP A 1 112 ? 13.424 5.998 -3.446 1.00 86.12 112 ASP A C 1
ATOM 795 O O . ASP A 1 112 ? 12.548 5.940 -4.310 1.00 86.12 112 ASP A O 1
ATOM 799 N N . ARG A 1 113 ? 13.362 6.823 -2.397 1.00 82.50 113 ARG A N 1
ATOM 800 C CA . ARG A 1 113 ? 12.256 7.742 -2.098 1.00 82.50 113 ARG A CA 1
ATOM 801 C C . ARG A 1 113 ? 12.178 8.940 -3.049 1.00 82.50 113 ARG A C 1
ATOM 803 O O . ARG A 1 113 ? 11.233 9.713 -2.971 1.00 82.50 113 ARG A O 1
ATOM 810 N N . ARG A 1 114 ? 13.182 9.156 -3.902 1.00 84.81 114 ARG A N 1
ATOM 811 C CA . ARG A 1 114 ? 13.187 10.259 -4.877 1.00 84.81 114 ARG A CA 1
ATOM 812 C C . ARG A 1 114 ? 12.552 9.859 -6.206 1.00 84.81 114 ARG A C 1
ATOM 814 O O . ARG A 1 114 ? 12.285 10.730 -7.030 1.00 84.81 114 ARG A O 1
ATOM 821 N N . SER A 1 115 ? 12.339 8.563 -6.425 1.00 86.88 115 SER A N 1
ATOM 822 C CA . SER A 1 115 ? 11.763 8.047 -7.660 1.00 86.88 115 SER A CA 1
ATOM 823 C C . SER A 1 115 ? 10.252 8.260 -7.687 1.00 86.88 115 SER A C 1
ATOM 825 O O . SER A 1 115 ? 9.556 7.927 -6.732 1.00 86.88 115 SER A O 1
ATOM 827 N N . MET A 1 116 ? 9.733 8.766 -8.807 1.00 87.81 116 MET A N 1
ATOM 828 C CA . MET A 1 116 ? 8.286 8.896 -9.035 1.00 87.81 116 MET A CA 1
ATOM 829 C C . MET A 1 116 ? 7.662 7.621 -9.625 1.00 87.81 116 MET A C 1
ATOM 831 O O . MET A 1 116 ? 6.446 7.530 -9.763 1.00 87.81 116 MET A O 1
ATOM 835 N N . ARG A 1 117 ? 8.477 6.617 -9.976 1.00 90.25 117 ARG A N 1
ATOM 836 C CA . ARG A 1 117 ? 8.012 5.389 -10.641 1.00 90.25 117 ARG A CA 1
ATOM 837 C C . ARG A 1 117 ? 7.023 4.564 -9.804 1.00 90.25 117 ARG A C 1
ATOM 839 O O . ARG A 1 117 ? 6.087 4.049 -10.409 1.00 90.25 117 ARG A O 1
ATOM 846 N N . PRO A 1 118 ? 7.156 4.453 -8.463 1.00 89.50 118 PRO A N 1
ATOM 847 C CA . PRO A 1 118 ? 6.144 3.810 -7.622 1.00 89.50 118 PRO A CA 1
ATOM 848 C C . PRO A 1 118 ? 4.758 4.431 -7.766 1.00 89.50 118 PRO A C 1
ATOM 850 O O . PRO A 1 118 ? 3.772 3.706 -7.847 1.00 89.50 118 PRO A O 1
ATOM 853 N N . LEU A 1 119 ? 4.695 5.762 -7.836 1.00 89.06 119 LEU A N 1
ATOM 854 C CA . LEU A 1 119 ? 3.441 6.490 -7.980 1.00 89.06 119 LEU A CA 1
ATOM 855 C C . LEU A 1 119 ? 2.802 6.191 -9.338 1.00 89.06 119 LEU A C 1
ATOM 857 O O . LEU A 1 119 ? 1.662 5.746 -9.396 1.00 89.06 119 LEU A O 1
ATOM 861 N N . THR A 1 120 ? 3.580 6.317 -10.417 1.00 90.81 120 THR A N 1
ATOM 862 C CA . THR A 1 120 ? 3.123 5.996 -11.777 1.00 90.81 120 THR A CA 1
ATOM 863 C C . THR A 1 120 ? 2.687 4.535 -11.920 1.00 90.81 120 THR A C 1
ATOM 865 O O . THR A 1 120 ? 1.722 4.247 -12.621 1.00 90.81 120 THR A O 1
ATOM 868 N N . LEU A 1 121 ? 3.376 3.599 -11.253 1.00 91.75 121 LEU A N 1
ATOM 869 C CA . LEU A 1 121 ? 2.982 2.190 -11.225 1.00 91.75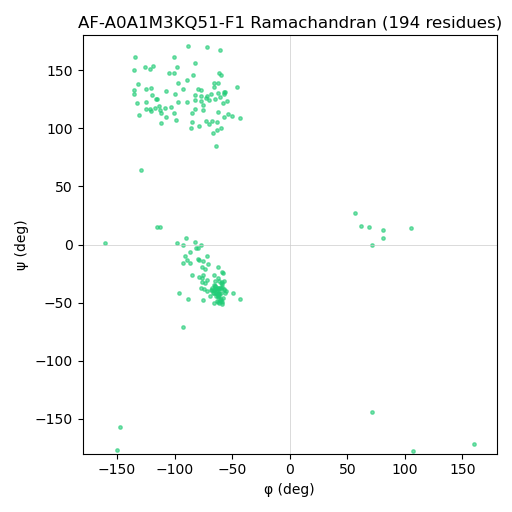 121 LEU A CA 1
ATOM 870 C C . LEU A 1 121 ? 1.605 2.035 -10.578 1.00 91.75 121 LEU A C 1
ATOM 872 O O . LEU A 1 121 ? 0.743 1.380 -11.149 1.00 91.75 121 LEU A O 1
ATOM 876 N N . VAL A 1 122 ? 1.398 2.625 -9.402 1.00 90.81 122 VAL A N 1
ATOM 877 C CA . VAL A 1 122 ? 0.124 2.541 -8.675 1.00 90.81 122 VAL A CA 1
ATOM 878 C C . VAL A 1 122 ? -1.022 3.147 -9.480 1.00 90.81 122 VAL A C 1
ATOM 880 O O . VAL A 1 122 ? -2.089 2.542 -9.545 1.00 90.81 122 VAL A O 1
ATOM 883 N N . GLU A 1 123 ? -0.802 4.294 -10.122 1.00 89.12 123 GLU A N 1
ATOM 884 C CA . GLU A 1 123 ? -1.794 4.927 -10.997 1.00 89.12 123 GLU A CA 1
ATOM 885 C C . GLU A 1 123 ? -2.182 3.991 -12.147 1.00 89.12 123 GLU A C 1
ATOM 887 O O . GLU A 1 123 ? -3.358 3.668 -12.307 1.00 89.12 123 GLU A O 1
ATOM 892 N N . ALA A 1 124 ? -1.195 3.443 -12.862 1.00 91.44 124 ALA A N 1
ATOM 893 C CA . ALA A 1 124 ? -1.441 2.487 -13.939 1.00 91.44 124 ALA A CA 1
ATOM 894 C C . ALA A 1 124 ? -2.132 1.201 -13.448 1.00 91.44 124 ALA A C 1
ATOM 896 O O . ALA A 1 124 ? -3.004 0.662 -14.126 1.00 91.44 124 ALA A O 1
ATOM 897 N N . LEU A 1 125 ? -1.776 0.703 -12.260 1.00 91.31 125 LEU A N 1
ATOM 898 C CA . LEU A 1 125 ? -2.441 -0.448 -11.651 1.00 91.31 125 LEU A CA 1
ATOM 899 C C . LEU A 1 125 ? -3.898 -0.138 -11.301 1.00 91.31 125 LEU A C 1
ATOM 901 O O . LEU A 1 125 ? -4.740 -1.012 -11.464 1.00 91.31 125 LEU A O 1
ATOM 905 N N . SER A 1 126 ? -4.211 1.084 -10.870 1.00 90.06 126 SER A N 1
ATOM 906 C CA . SER A 1 126 ? -5.579 1.493 -10.522 1.00 90.06 126 SER A CA 1
ATOM 907 C C . SER A 1 126 ? -6.513 1.649 -11.729 1.00 90.06 126 SER A C 1
ATOM 909 O O . SER A 1 126 ? -7.734 1.647 -11.563 1.00 90.06 126 SER A O 1
ATOM 911 N N . ASP A 1 127 ? -5.948 1.751 -12.936 1.00 89.31 127 ASP A N 1
ATOM 912 C CA . ASP A 1 127 ? -6.691 1.730 -14.201 1.00 89.31 127 ASP A CA 1
ATOM 913 C C . ASP A 1 127 ? -6.972 0.302 -14.700 1.00 89.31 127 ASP A C 1
ATOM 915 O O . ASP A 1 127 ? -7.928 0.079 -15.444 1.00 89.31 127 ASP A O 1
ATOM 919 N N . ILE A 1 128 ? -6.135 -0.667 -14.312 1.00 89.94 128 ILE A N 1
ATOM 920 C CA . ILE A 1 128 ? -6.211 -2.068 -14.763 1.00 89.94 128 ILE A CA 1
ATOM 921 C C . ILE A 1 128 ? -6.970 -2.939 -13.755 1.00 89.94 128 ILE A C 1
ATOM 923 O O . ILE A 1 128 ? -7.751 -3.806 -14.147 1.00 89.94 128 ILE A O 1
ATOM 927 N N . TYR A 1 129 ? -6.719 -2.730 -12.465 1.00 90.75 129 TYR A N 1
ATOM 928 C CA . TYR A 1 129 ? -7.313 -3.469 -11.356 1.00 90.75 129 TYR A CA 1
ATOM 929 C C . TYR A 1 129 ? -8.375 -2.616 -10.670 1.00 90.75 129 TYR A C 1
ATOM 931 O O . TYR A 1 129 ? -8.258 -1.397 -10.570 1.00 90.75 129 TYR A O 1
ATOM 939 N N . GLU A 1 130 ? -9.410 -3.266 -10.151 1.00 90.56 130 GLU A N 1
ATOM 940 C CA . GLU A 1 130 ? -10.487 -2.577 -9.438 1.00 90.56 130 GLU A CA 1
ATOM 941 C C . GLU A 1 130 ? -10.029 -2.080 -8.065 1.00 90.56 130 GLU A C 1
ATOM 943 O O . GLU A 1 130 ? -10.513 -1.055 -7.580 1.00 90.56 130 GLU A O 1
ATOM 948 N N . VAL A 1 131 ? -9.083 -2.797 -7.449 1.00 91.38 131 VAL A N 1
ATOM 949 C CA . VAL A 1 131 ? -8.536 -2.484 -6.130 1.00 91.38 131 VAL A CA 1
ATOM 950 C C . VAL A 1 131 ? -7.014 -2.617 -6.138 1.00 91.38 131 VAL A C 1
ATOM 952 O O . VAL A 1 131 ? -6.464 -3.648 -6.516 1.00 91.38 131 VAL A O 1
ATOM 955 N N . VAL A 1 132 ? -6.323 -1.593 -5.648 1.00 92.69 132 VAL A N 1
ATOM 956 C CA . VAL A 1 132 ? -4.881 -1.573 -5.398 1.00 92.69 132 VAL A CA 1
ATOM 957 C C . VAL A 1 132 ? -4.649 -1.376 -3.904 1.00 92.69 132 VAL A C 1
ATOM 959 O O . VAL A 1 132 ? -5.029 -0.352 -3.332 1.00 92.69 132 VAL A O 1
ATOM 962 N N . ILE A 1 133 ? -4.027 -2.361 -3.262 1.00 92.00 133 ILE A N 1
ATOM 963 C CA . ILE A 1 133 ? -3.736 -2.370 -1.826 1.00 92.00 133 ILE A CA 1
ATOM 964 C C . ILE A 1 133 ? -2.235 -2.177 -1.633 1.00 92.00 133 ILE A C 1
ATOM 966 O O . ILE A 1 133 ? -1.446 -3.021 -2.046 1.00 92.00 133 ILE A O 1
ATOM 970 N N . ILE A 1 134 ? -1.831 -1.090 -0.982 1.00 92.00 134 ILE A N 1
ATOM 971 C CA . ILE A 1 134 ? -0.424 -0.722 -0.800 1.00 92.00 134 ILE A CA 1
ATOM 972 C C . ILE A 1 134 ? -0.062 -0.859 0.673 1.00 92.00 134 ILE A C 1
ATOM 974 O O . ILE A 1 134 ? -0.528 -0.092 1.511 1.00 92.00 134 ILE A O 1
ATOM 978 N N . SER A 1 135 ? 0.803 -1.808 1.009 1.00 90.31 135 SER A N 1
ATOM 979 C CA . SER A 1 135 ? 1.337 -1.951 2.361 1.00 90.31 135 SER A CA 1
ATOM 980 C C . SER A 1 135 ? 2.548 -1.037 2.534 1.00 90.31 135 SER A C 1
ATOM 982 O O . SER A 1 135 ? 3.633 -1.341 2.050 1.00 90.31 135 SER A O 1
ATOM 984 N N . THR A 1 136 ? 2.392 0.074 3.252 1.00 85.75 136 THR A N 1
ATOM 985 C CA . THR A 1 136 ? 3.478 1.040 3.519 1.00 85.75 136 THR A CA 1
ATOM 986 C C . THR A 1 136 ? 4.257 0.732 4.801 1.00 85.75 136 THR A C 1
ATOM 988 O O . THR A 1 136 ? 5.137 1.490 5.206 1.00 85.75 136 THR A O 1
ATOM 991 N N . GLY A 1 137 ? 3.954 -0.398 5.446 1.00 83.06 137 GLY A N 1
ATOM 992 C CA . GLY A 1 137 ? 4.636 -0.856 6.652 1.00 83.06 137 GLY A CA 1
ATOM 993 C C . GLY A 1 137 ? 4.289 -0.012 7.877 1.00 83.06 137 GLY A C 1
ATOM 994 O O . GLY A 1 137 ? 3.146 0.413 8.049 1.00 83.06 137 GLY A O 1
ATOM 995 N N . ARG A 1 138 ? 5.273 0.197 8.758 1.00 83.62 138 ARG A N 1
ATOM 996 C CA . ARG A 1 138 ? 5.087 0.938 10.011 1.00 83.62 138 ARG A CA 1
ATOM 997 C C . ARG A 1 138 ? 5.104 2.451 9.778 1.00 83.62 138 ARG A C 1
ATOM 999 O O . ARG A 1 138 ? 6.019 2.982 9.147 1.00 83.62 138 ARG A O 1
ATOM 1006 N N . ILE A 1 139 ? 4.143 3.149 10.372 1.00 81.38 139 ILE A N 1
ATOM 1007 C CA . ILE A 1 139 ? 4.089 4.609 10.398 1.00 81.38 139 ILE A CA 1
ATOM 1008 C C . ILE A 1 139 ? 5.229 5.151 11.266 1.00 81.38 139 ILE A C 1
ATOM 1010 O O . ILE A 1 139 ? 5.436 4.727 12.402 1.00 81.38 139 ILE A O 1
ATOM 1014 N N . GLY A 1 140 ? 5.984 6.096 10.712 1.00 73.44 140 GLY A N 1
ATOM 1015 C CA . GLY A 1 140 ? 7.103 6.752 11.377 1.00 73.44 140 GLY A CA 1
ATOM 1016 C C . GLY A 1 140 ? 8.056 7.397 10.376 1.00 73.44 140 GLY A C 1
ATOM 1017 O O . GLY A 1 140 ? 7.792 7.422 9.176 1.00 73.44 140 GLY A O 1
ATOM 1018 N N . LEU A 1 141 ? 9.204 7.871 10.864 1.00 67.88 141 LEU A N 1
ATOM 1019 C CA . LEU A 1 141 ? 10.199 8.614 10.072 1.00 67.88 141 LEU A CA 1
ATOM 1020 C C . LEU A 1 141 ? 10.742 7.855 8.849 1.00 67.88 141 LEU A C 1
ATOM 1022 O O . LEU A 1 141 ? 11.193 8.474 7.892 1.00 67.88 141 LEU A O 1
ATOM 1026 N N . ASN A 1 142 ? 10.702 6.520 8.874 1.00 67.94 142 ASN A N 1
ATOM 1027 C CA . ASN A 1 142 ? 11.169 5.676 7.772 1.00 67.94 142 ASN A CA 1
ATOM 1028 C C . ASN A 1 142 ? 10.047 5.197 6.843 1.00 67.94 142 ASN A C 1
ATOM 1030 O O . ASN A 1 142 ? 10.339 4.460 5.896 1.00 67.94 142 ASN A O 1
ATOM 1034 N N . SER A 1 143 ? 8.803 5.608 7.097 1.00 75.44 143 SER A N 1
ATOM 1035 C CA . SER A 1 143 ? 7.645 5.198 6.311 1.00 75.44 143 SER A CA 1
ATOM 1036 C C . SER A 1 143 ? 7.773 5.634 4.852 1.00 75.44 143 SER A C 1
ATOM 1038 O O . SER A 1 143 ? 8.358 6.669 4.524 1.00 75.44 143 SER A O 1
ATOM 1040 N N . THR A 1 144 ? 7.215 4.823 3.965 1.00 81.12 144 THR A N 1
ATOM 1041 C CA . THR A 1 144 ? 7.092 5.110 2.534 1.00 81.12 144 THR A CA 1
ATOM 1042 C C . THR A 1 144 ? 5.765 5.778 2.191 1.00 81.12 144 THR A C 1
ATOM 1044 O O . THR A 1 144 ? 5.567 6.146 1.039 1.00 81.12 144 THR A O 1
ATOM 1047 N N . LEU A 1 145 ? 4.896 6.007 3.184 1.00 83.19 145 LEU A N 1
ATOM 1048 C CA . LEU A 1 145 ? 3.614 6.704 3.039 1.00 83.19 145 LEU A CA 1
ATOM 1049 C C . LEU A 1 145 ? 3.673 7.972 2.175 1.00 83.19 145 LEU A C 1
ATOM 1051 O O . LEU A 1 145 ? 2.836 8.088 1.282 1.00 83.19 145 LEU A O 1
ATOM 1055 N N . PRO A 1 146 ? 4.650 8.888 2.358 1.00 83.62 146 PRO A N 1
ATOM 1056 C CA . PRO A 1 146 ? 4.694 10.122 1.574 1.00 83.62 146 PRO A CA 1
ATOM 1057 C C . PRO A 1 146 ? 4.874 9.905 0.064 1.00 83.62 146 PRO A C 1
ATOM 1059 O O . PRO A 1 146 ? 4.581 10.804 -0.712 1.00 83.62 146 PRO A O 1
ATOM 1062 N N . LEU A 1 147 ? 5.355 8.732 -0.367 1.00 83.19 147 LEU A N 1
ATOM 1063 C CA . LEU A 1 147 ? 5.567 8.414 -1.786 1.00 83.19 147 LEU A CA 1
ATOM 1064 C C . LEU A 1 147 ? 4.276 8.086 -2.533 1.00 83.19 147 LEU A C 1
ATOM 1066 O O . LEU A 1 147 ? 4.259 8.119 -3.759 1.00 83.19 147 LEU A O 1
ATOM 1070 N N . PHE A 1 148 ? 3.225 7.732 -1.797 1.00 84.00 148 PHE A N 1
ATOM 1071 C CA . PHE A 1 148 ? 1.963 7.234 -2.341 1.00 84.00 148 PHE A CA 1
ATOM 1072 C C . PHE A 1 148 ? 0.795 8.178 -2.054 1.00 84.00 148 PHE A C 1
ATOM 1074 O O . PHE A 1 148 ? -0.366 7.789 -2.181 1.00 84.00 148 PHE A O 1
ATOM 1081 N N . VAL A 1 149 ? 1.092 9.419 -1.662 1.00 79.69 149 VAL A N 1
ATOM 1082 C CA . VAL A 1 149 ? 0.084 10.474 -1.571 1.00 79.69 149 VAL A CA 1
ATOM 1083 C C . VAL A 1 149 ? -0.329 10.836 -2.999 1.00 79.69 149 VAL A C 1
ATOM 1085 O O . VAL A 1 149 ? 0.410 11.503 -3.719 1.00 79.69 149 VAL A O 1
ATOM 1088 N N . THR A 1 150 ? -1.503 10.364 -3.416 1.00 71.94 150 THR A N 1
ATOM 1089 C CA . THR A 1 150 ? -2.139 10.712 -4.694 1.00 71.94 150 THR A CA 1
ATOM 1090 C C . THR A 1 150 ? -3.619 11.021 -4.486 1.00 71.94 150 THR A C 1
ATOM 1092 O O . THR A 1 150 ? -4.207 10.659 -3.462 1.00 71.94 150 THR A O 1
ATOM 1095 N N . GLY A 1 151 ? -4.224 11.715 -5.448 1.00 65.00 151 GLY A N 1
ATOM 1096 C CA . GLY A 1 151 ? -5.636 12.084 -5.405 1.00 65.00 151 GLY A CA 1
ATOM 1097 C C . GLY A 1 151 ? -6.531 10.845 -5.358 1.00 65.00 151 GLY A C 1
ATOM 1098 O O . GLY A 1 151 ? -6.405 9.949 -6.189 1.00 65.00 151 GLY A O 1
ATOM 1099 N N . GLY A 1 152 ? -7.435 10.783 -4.377 1.00 70.69 152 GLY A N 1
ATOM 1100 C CA . GLY A 1 152 ? -8.356 9.654 -4.195 1.00 70.69 152 GLY A CA 1
ATOM 1101 C C . GLY A 1 152 ? -7.765 8.431 -3.484 1.00 70.69 152 GLY A C 1
ATOM 1102 O O . GLY A 1 152 ? -8.448 7.412 -3.362 1.00 70.69 152 GLY A O 1
ATOM 1103 N N . ALA A 1 153 ? -6.527 8.513 -2.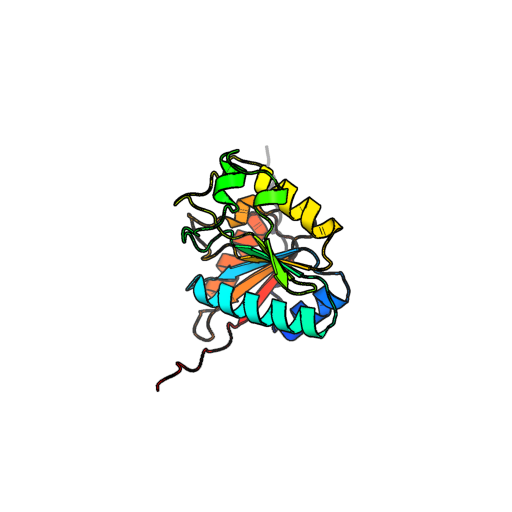990 1.00 79.88 153 ALA A N 1
ATOM 1104 C CA . ALA A 1 153 ? -5.935 7.455 -2.186 1.00 79.88 153 ALA A CA 1
ATOM 1105 C C . ALA A 1 153 ? -6.487 7.476 -0.754 1.00 79.88 153 ALA A C 1
ATOM 1107 O O . ALA A 1 153 ? -6.459 8.500 -0.065 1.00 79.88 153 ALA A O 1
ATOM 1108 N N . ARG A 1 154 ? -6.980 6.329 -0.288 1.00 85.75 154 ARG A N 1
ATOM 1109 C CA . ARG A 1 154 ? -7.532 6.184 1.059 1.00 85.75 154 ARG A CA 1
ATOM 1110 C C . ARG A 1 154 ? -6.504 5.552 1.982 1.00 85.75 154 ARG A C 1
ATOM 1112 O O . ARG A 1 154 ? -5.963 4.496 1.667 1.00 85.75 154 ARG A O 1
ATOM 1119 N N . LEU A 1 155 ? -6.268 6.162 3.139 1.00 86.06 155 LEU A N 1
ATOM 1120 C CA . LEU A 1 155 ? -5.372 5.617 4.150 1.00 86.06 155 LEU A CA 1
ATOM 1121 C C . LEU A 1 155 ? -6.161 4.849 5.211 1.00 86.06 155 LEU A C 1
ATOM 1123 O O . LEU A 1 155 ? -7.013 5.410 5.894 1.00 86.06 155 LEU A O 1
ATOM 1127 N N . ALA A 1 156 ? -5.825 3.580 5.393 1.00 87.25 156 ALA A N 1
ATOM 1128 C CA . ALA A 1 156 ? -6.276 2.747 6.492 1.00 87.25 156 ALA A CA 1
ATOM 1129 C C . ALA A 1 156 ? 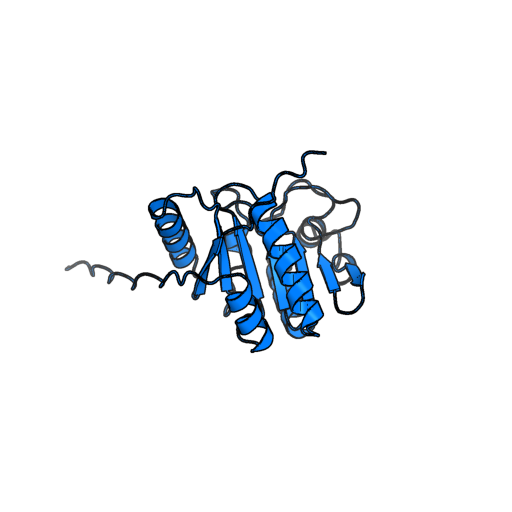-5.112 2.521 7.472 1.00 87.25 156 ALA A C 1
ATOM 1131 O O . ALA A 1 156 ? -4.127 1.834 7.187 1.00 87.25 156 ALA A O 1
ATOM 1132 N N . ILE A 1 157 ? -5.233 3.131 8.648 1.00 85.88 157 ILE A N 1
ATOM 1133 C CA . ILE A 1 157 ? -4.298 2.985 9.756 1.00 85.88 157 ILE A CA 1
ATOM 1134 C C . ILE A 1 157 ? -4.641 1.704 10.507 1.00 85.88 157 ILE A C 1
ATOM 1136 O O . ILE A 1 157 ? -5.710 1.588 11.107 1.00 85.88 157 ILE A O 1
ATOM 1140 N N . VAL A 1 158 ? -3.712 0.757 10.507 1.00 85.12 158 VAL A N 1
ATOM 1141 C CA . VAL A 1 158 ? -3.847 -0.514 11.209 1.00 85.12 158 VAL A CA 1
ATOM 1142 C C . VAL A 1 158 ? -3.323 -0.364 12.635 1.00 85.12 158 VAL A C 1
ATOM 1144 O O . VAL A 1 158 ? -2.170 0.018 12.861 1.00 85.12 158 VAL A O 1
ATOM 1147 N N . ARG A 1 159 ? -4.184 -0.651 13.610 1.00 83.25 159 ARG A N 1
ATOM 1148 C CA . ARG A 1 159 ? -3.888 -0.543 15.043 1.00 83.25 159 ARG A CA 1
ATOM 1149 C C . ARG A 1 159 ? -4.168 -1.849 15.768 1.00 83.25 159 ARG A C 1
ATOM 1151 O O . ARG A 1 159 ? -5.054 -2.599 15.373 1.00 83.25 159 ARG A O 1
ATOM 1158 N N . GLN A 1 160 ? -3.470 -2.081 16.869 1.00 78.62 160 GLN A N 1
ATOM 1159 C CA . GLN A 1 160 ? -3.805 -3.175 17.775 1.00 78.62 160 GLN A CA 1
ATOM 1160 C C . GLN A 1 160 ? -4.949 -2.737 18.709 1.00 78.62 160 GLN A C 1
ATOM 1162 O O . GLN A 1 160 ? -5.110 -1.536 18.954 1.00 78.62 160 GLN A O 1
ATOM 1167 N N . PRO A 1 161 ? -5.735 -3.672 19.274 1.00 72.38 161 PRO A N 1
ATOM 1168 C CA . PRO A 1 161 ? -6.803 -3.335 20.222 1.00 72.38 161 PRO A CA 1
ATOM 1169 C C . PRO A 1 161 ? -6.294 -2.551 21.441 1.00 72.38 161 PRO A C 1
ATOM 1171 O O . PRO A 1 161 ? -6.994 -1.702 21.984 1.00 72.38 161 PRO A O 1
ATOM 1174 N N . SER A 1 162 ? -5.046 -2.810 21.839 1.00 74.81 162 SER A N 1
ATOM 1175 C CA . SER A 1 162 ? -4.342 -2.165 22.950 1.00 74.81 162 SER A CA 1
ATOM 1176 C C . SER A 1 162 ? -3.725 -0.803 22.604 1.00 74.81 162 SER A C 1
ATOM 1178 O O . 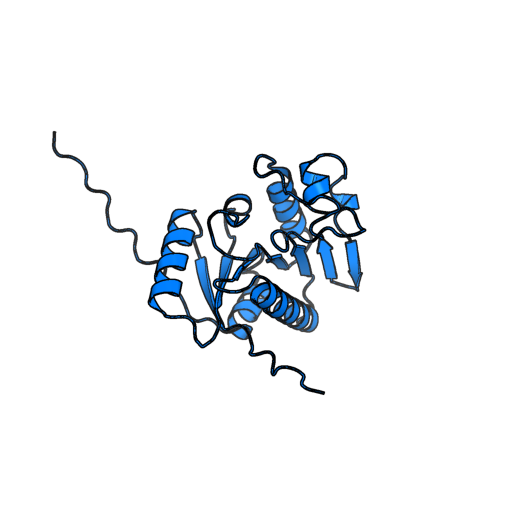SER A 1 162 ? -3.142 -0.159 23.477 1.00 74.81 162 SER A O 1
ATOM 1180 N N . THR A 1 163 ? -3.809 -0.349 21.348 1.00 76.38 163 THR A N 1
ATOM 1181 C CA . THR A 1 163 ? -3.216 0.924 20.926 1.00 76.38 163 THR A CA 1
ATOM 1182 C C . THR A 1 163 ? -4.010 2.111 21.495 1.00 76.38 163 THR A C 1
ATOM 1184 O O . THR A 1 163 ? -5.222 2.183 21.277 1.00 76.38 163 THR A O 1
ATOM 1187 N N . PRO A 1 164 ? -3.352 3.070 22.178 1.00 78.62 164 PRO A N 1
ATOM 1188 C CA . PRO A 1 164 ? -4.027 4.222 22.765 1.00 78.62 164 PRO A CA 1
ATOM 1189 C C . PRO A 1 164 ? -4.624 5.138 21.692 1.00 78.62 164 PRO A C 1
ATOM 1191 O O . PRO A 1 164 ? -3.986 5.432 20.683 1.00 78.62 164 PRO A O 1
ATOM 1194 N N . GLU A 1 165 ? -5.834 5.637 21.943 1.00 77.12 165 GLU A N 1
ATOM 1195 C CA . GLU A 1 165 ? -6.588 6.475 21.000 1.00 77.12 165 GLU A CA 1
ATOM 1196 C C . GLU A 1 165 ? -5.850 7.774 20.645 1.00 77.12 165 GLU A C 1
ATOM 1198 O O . GLU A 1 165 ? -5.790 8.139 19.476 1.00 77.12 165 GLU A O 1
ATOM 1203 N N . ALA A 1 166 ? -5.155 8.385 21.610 1.00 80.75 166 ALA A N 1
ATOM 1204 C CA . ALA A 1 166 ? -4.319 9.566 21.378 1.00 80.75 166 ALA A CA 1
ATOM 1205 C C . ALA A 1 166 ? -3.206 9.333 20.336 1.00 80.75 166 ALA A C 1
ATOM 1207 O O . ALA A 1 166 ? -2.834 10.248 19.605 1.00 80.75 166 ALA A O 1
ATOM 1208 N N . LEU A 1 167 ? -2.670 8.109 20.246 1.00 79.62 167 LEU A N 1
ATOM 1209 C CA . LEU A 1 167 ? -1.671 7.769 19.232 1.00 79.62 167 LEU A CA 1
ATOM 1210 C C . LEU A 1 167 ? -2.315 7.628 17.851 1.00 79.62 167 LEU A C 1
ATOM 1212 O O . LEU A 1 167 ? -1.729 8.058 16.864 1.00 79.62 167 LEU A O 1
ATOM 1216 N N . VAL A 1 168 ? -3.522 7.058 17.780 1.00 79.44 168 VAL A N 1
ATOM 1217 C CA . VAL A 1 168 ? -4.298 6.966 16.534 1.00 79.44 168 VAL A CA 1
ATOM 1218 C C . VAL A 1 168 ? -4.635 8.364 16.019 1.00 79.44 168 VAL A C 1
ATOM 1220 O O . VAL A 1 168 ? -4.459 8.630 14.834 1.00 79.44 168 VAL A O 1
ATOM 1223 N N . GLU A 1 169 ? -5.056 9.263 16.908 1.00 80.25 169 GLU A N 1
ATOM 1224 C CA . GLU A 1 169 ? -5.360 10.654 16.577 1.00 80.25 169 GLU A CA 1
ATOM 1225 C C . GLU A 1 169 ? -4.113 11.397 16.076 1.00 80.25 169 GLU A C 1
ATOM 1227 O O . GLU A 1 169 ? -4.146 11.967 14.988 1.00 80.25 169 GLU A O 1
ATOM 1232 N N . ALA A 1 170 ? -2.983 11.306 16.787 1.00 82.75 170 ALA A N 1
ATOM 1233 C CA . ALA A 1 170 ? -1.724 11.920 16.358 1.00 82.75 170 ALA A CA 1
ATOM 1234 C C . ALA A 1 170 ? -1.273 11.417 14.978 1.00 82.75 170 ALA A C 1
ATOM 1236 O O . ALA A 1 170 ? -0.964 12.203 14.089 1.00 82.75 170 ALA A O 1
ATOM 1237 N N . VAL A 1 171 ? -1.320 10.101 14.765 1.00 82.19 171 VAL A N 1
ATOM 1238 C CA . VAL A 1 171 ? -0.982 9.481 13.480 1.00 82.19 171 VAL A CA 1
ATOM 1239 C C . VAL A 1 171 ? -1.938 9.923 12.368 1.00 82.19 171 VAL A C 1
ATOM 1241 O O . VAL A 1 171 ? -1.514 10.143 11.233 1.00 82.19 171 VAL A O 1
ATOM 1244 N N . SER A 1 172 ? -3.228 10.057 12.672 1.00 79.56 172 SER A N 1
ATOM 1245 C CA . SER A 1 172 ? -4.212 10.538 11.704 1.00 79.56 172 SER A CA 1
ATOM 1246 C C . SER A 1 172 ? -3.998 12.007 11.338 1.00 79.56 172 SER A C 1
ATOM 1248 O O . SER A 1 172 ? -4.119 12.359 10.167 1.00 79.56 172 SER A O 1
ATOM 1250 N N . ALA A 1 173 ? -3.605 12.841 12.304 1.00 81.69 173 ALA A N 1
ATOM 1251 C CA . ALA A 1 173 ? -3.264 14.240 12.080 1.00 81.69 173 ALA A CA 1
ATOM 1252 C C . ALA A 1 173 ? -1.983 14.379 11.241 1.00 81.69 173 ALA A C 1
ATOM 1254 O O . ALA A 1 173 ? -1.927 15.209 10.329 1.00 81.69 173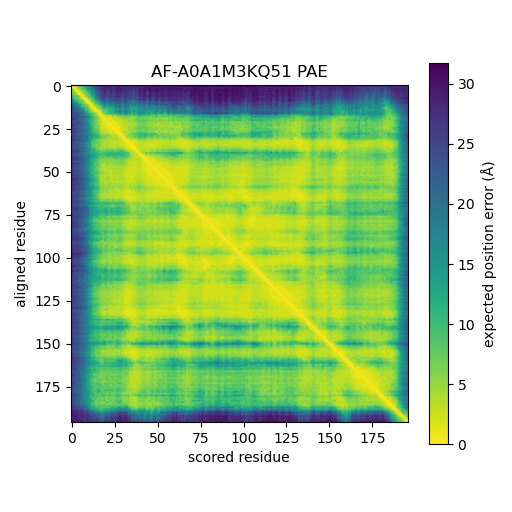 ALA A O 1
ATOM 1255 N N . ASP A 1 174 ? -0.988 13.522 11.481 1.00 81.88 174 ASP A N 1
ATOM 1256 C CA . ASP A 1 174 ? 0.220 13.444 10.658 1.00 81.88 174 ASP A CA 1
ATOM 1257 C C . ASP A 1 174 ? -0.129 13.044 9.217 1.00 81.88 174 ASP A C 1
ATOM 1259 O O . ASP A 1 174 ? 0.324 13.680 8.268 1.00 81.88 174 ASP A O 1
ATOM 1263 N N . ALA A 1 175 ? -0.990 12.040 9.028 1.00 80.19 175 ALA A N 1
ATOM 1264 C CA . ALA A 1 175 ? -1.455 11.630 7.705 1.00 80.19 175 ALA A CA 1
ATOM 1265 C C . ALA A 1 175 ? -2.262 12.722 6.984 1.00 80.19 175 ALA A C 1
ATOM 1267 O O . ALA A 1 175 ? -2.056 12.964 5.795 1.00 80.19 175 ALA A O 1
ATOM 1268 N N . ALA A 1 176 ? -3.141 13.424 7.696 1.00 79.81 176 ALA A N 1
ATOM 1269 C CA . ALA A 1 176 ? -3.859 14.573 7.154 1.00 79.81 176 ALA A CA 1
ATOM 1270 C C . ALA A 1 176 ? -2.884 15.669 6.697 1.00 79.81 176 ALA A C 1
ATOM 1272 O O . ALA A 1 176 ? -3.026 16.223 5.609 1.00 79.81 176 ALA A O 1
ATOM 1273 N N . SER A 1 177 ? -1.839 15.921 7.489 1.00 81.62 177 SER A N 1
ATOM 1274 C CA . SER A 1 177 ? -0.780 16.885 7.165 1.00 81.62 177 SER A CA 1
ATOM 1275 C C . SER A 1 177 ? 0.058 16.467 5.952 1.00 81.62 177 SER A C 1
ATOM 1277 O O . SER A 1 177 ? 0.603 17.326 5.262 1.00 81.62 177 SER A O 1
ATOM 1279 N N . LEU A 1 178 ? 0.144 15.163 5.664 1.00 79.31 178 LEU A N 1
ATOM 1280 C CA . LEU A 1 178 ? 0.766 14.632 4.447 1.00 79.31 178 LEU A CA 1
ATOM 1281 C C . LEU A 1 178 ? -0.111 14.805 3.196 1.00 79.31 178 LEU A C 1
ATOM 1283 O O . LEU A 1 178 ? 0.411 14.671 2.093 1.00 79.31 178 LEU A O 1
ATOM 1287 N N . GLY A 1 179 ? -1.403 15.117 3.348 1.00 79.75 179 GLY A N 1
ATOM 1288 C CA . GLY A 1 179 ? -2.335 15.345 2.240 1.00 79.75 179 GLY A CA 1
ATOM 1289 C C . GLY A 1 179 ? -3.329 14.211 1.980 1.00 79.75 179 GLY A C 1
ATOM 1290 O O . GLY A 1 179 ? -3.957 14.198 0.924 1.00 79.75 179 GLY A O 1
ATOM 1291 N N . PHE A 1 180 ? -3.497 13.258 2.906 1.00 80.25 180 PHE A N 1
ATOM 1292 C CA . PHE A 1 180 ? -4.542 12.238 2.778 1.00 80.25 180 PHE A CA 1
ATOM 1293 C C . PHE A 1 180 ? -5.923 12.819 3.102 1.00 80.25 180 PHE A C 1
ATOM 1295 O O . PHE A 1 180 ? -6.181 13.248 4.224 1.00 80.25 180 PHE A O 1
ATOM 1302 N N . GLU A 1 181 ? -6.835 12.772 2.130 1.00 71.12 181 GLU A N 1
ATOM 1303 C CA . GLU A 1 181 ? -8.202 13.294 2.279 1.00 71.12 181 GLU A CA 1
ATOM 1304 C C . GLU A 1 181 ? -9.104 12.364 3.100 1.00 71.12 181 GLU A C 1
ATOM 1306 O O . GLU A 1 181 ? -10.055 12.809 3.737 1.00 71.12 181 GLU A O 1
ATOM 1311 N N . THR A 1 182 ? -8.831 11.055 3.078 1.00 75.56 182 THR A N 1
ATOM 1312 C CA . THR A 1 182 ? -9.628 10.062 3.804 1.00 75.56 182 THR A CA 1
ATOM 1313 C C . THR A 1 182 ? -8.733 9.141 4.618 1.00 75.56 182 THR A C 1
ATOM 1315 O O . THR A 1 182 ? -8.015 8.308 4.062 1.00 75.56 182 THR A O 1
ATOM 1318 N N . VAL A 1 183 ? -8.822 9.268 5.943 1.00 80.12 183 VAL A N 1
ATOM 1319 C CA . VAL A 1 183 ? -8.085 8.451 6.910 1.00 80.12 183 VAL A CA 1
ATOM 1320 C C . VAL A 1 183 ? -9.075 7.640 7.745 1.00 80.12 183 VAL A C 1
ATOM 1322 O O . VAL A 1 183 ? -9.990 8.184 8.362 1.00 80.12 183 VAL A O 1
ATOM 1325 N N . GLN A 1 184 ? -8.899 6.324 7.770 1.00 80.88 184 GLN A N 1
ATOM 1326 C CA . GLN A 1 184 ? -9.708 5.385 8.545 1.00 80.88 184 GLN A CA 1
ATOM 1327 C C . GLN A 1 184 ? -8.816 4.607 9.505 1.00 80.88 184 GLN A C 1
ATOM 1329 O O . GLN A 1 184 ? -7.646 4.374 9.211 1.00 80.88 184 GLN A O 1
ATOM 1334 N N . SER A 1 185 ? -9.361 4.183 10.645 1.00 79.12 185 SER A N 1
ATOM 1335 C CA . SER A 1 185 ? -8.660 3.262 11.542 1.00 79.12 185 SER A CA 1
ATOM 1336 C C . SER A 1 185 ? -9.289 1.877 11.468 1.00 79.12 185 SER A C 1
ATOM 1338 O O . SER A 1 185 ? -10.511 1.733 11.549 1.00 79.12 185 SER A O 1
ATOM 1340 N N . VAL A 1 186 ? -8.437 0.867 11.319 1.00 79.94 186 VAL A N 1
ATOM 1341 C CA . VAL A 1 186 ? -8.799 -0.548 11.257 1.00 79.94 186 VAL A CA 1
ATOM 1342 C C . VAL A 1 186 ? -8.095 -1.254 12.405 1.00 79.94 186 VAL A C 1
ATOM 1344 O O . VAL A 1 186 ? -6.888 -1.103 12.601 1.00 79.94 186 VAL A O 1
ATOM 1347 N N . VAL A 1 187 ? -8.851 -2.014 13.189 1.00 76.50 187 VAL A N 1
ATOM 1348 C CA . VAL A 1 187 ? -8.259 -2.877 14.212 1.00 76.50 187 VAL A CA 1
ATOM 1349 C C . VAL A 1 187 ? -7.704 -4.103 13.500 1.00 76.50 187 VAL A C 1
ATOM 1351 O O . VAL A 1 187 ? -8.440 -4.774 12.777 1.00 76.50 187 VAL A O 1
ATOM 1354 N N . ALA A 1 188 ? -6.410 -4.365 13.670 1.00 69.44 188 ALA A N 1
ATOM 1355 C CA . ALA A 1 188 ? -5.807 -5.600 13.205 1.00 69.44 188 ALA A CA 1
ATOM 1356 C C . ALA A 1 188 ? -6.564 -6.765 13.855 1.00 69.44 188 ALA A C 1
ATOM 1358 O O . ALA A 1 188 ? -6.757 -6.728 15.077 1.00 69.44 188 ALA A O 1
ATOM 1359 N N . PRO A 1 189 ? -7.015 -7.769 13.086 1.00 62.56 189 PRO A N 1
ATOM 1360 C CA . PRO A 1 189 ? -7.557 -8.968 13.698 1.00 62.56 189 PRO A CA 1
ATOM 1361 C C . PRO A 1 189 ? -6.474 -9.533 14.618 1.00 62.56 189 PRO A C 1
ATOM 1363 O O . PRO A 1 189 ? -5.307 -9.617 14.223 1.00 62.56 189 PRO A O 1
ATOM 1366 N N . GLU A 1 190 ? -6.836 -9.863 15.860 1.00 54.56 190 GLU A N 1
ATOM 1367 C CA . GLU A 1 190 ? -5.942 -10.639 16.710 1.00 54.56 190 GLU A CA 1
ATOM 1368 C C . GLU A 1 190 ? -5.656 -11.925 15.938 1.00 54.56 190 GLU A C 1
ATOM 1370 O O . GLU A 1 190 ? -6.543 -12.757 15.752 1.00 54.56 190 GLU A O 1
ATOM 1375 N N . LEU A 1 191 ? -4.423 -12.090 15.447 1.00 46.88 191 LEU A N 1
ATOM 1376 C CA . LEU A 1 191 ? -3.927 -13.442 15.283 1.00 46.88 191 LEU A CA 1
ATOM 1377 C C . LEU A 1 191 ? -3.979 -14.012 16.694 1.00 46.88 191 LEU A C 1
ATOM 1379 O O . LEU A 1 191 ? -3.101 -13.717 17.510 1.00 46.88 191 LEU A O 1
ATOM 1383 N N . GLU A 1 192 ? -5.015 -14.802 16.989 1.00 37.06 192 GLU A N 1
ATOM 1384 C CA . GLU A 1 192 ? -4.873 -15.875 17.958 1.00 37.06 192 GLU A CA 1
ATOM 1385 C C . GLU A 1 192 ? -3.538 -16.511 17.606 1.00 37.06 192 GLU A C 1
ATOM 1387 O O . GLU A 1 192 ? -3.351 -17.043 16.508 1.00 37.06 192 GLU A O 1
ATOM 1392 N N . SER A 1 193 ? -2.559 -16.291 18.483 1.00 33.91 193 SER A N 1
ATOM 1393 C CA . SER A 1 193 ? -1.261 -16.915 18.364 1.00 33.91 193 SER A CA 1
ATOM 1394 C C . SER A 1 193 ? -1.559 -18.386 18.177 1.00 33.91 193 SER A C 1
ATOM 1396 O O . SER A 1 193 ? -2.087 -19.018 19.090 1.00 33.91 193 SER A O 1
ATOM 1398 N N . ALA A 1 194 ? -1.300 -18.898 16.975 1.00 31.31 194 ALA A N 1
ATOM 1399 C CA . ALA A 1 194 ? -1.357 -20.314 16.698 1.00 31.31 194 ALA A CA 1
ATOM 1400 C C . ALA A 1 194 ? -0.256 -20.956 17.549 1.00 31.31 194 ALA A C 1
ATOM 1402 O O . ALA A 1 194 ? 0.891 -21.099 17.134 1.00 31.31 194 ALA A O 1
ATOM 1403 N N . VAL A 1 195 ? -0.607 -21.228 18.802 1.00 36.03 195 VAL A N 1
ATOM 1404 C CA . VAL A 1 195 ? 0.067 -22.148 19.694 1.00 36.03 195 VAL A CA 1
ATOM 1405 C C . VAL A 1 195 ? -0.412 -23.522 19.259 1.00 36.03 195 VAL A C 1
ATOM 1407 O O . VAL A 1 195 ? -1.532 -23.923 19.575 1.00 36.03 195 VAL A O 1
ATOM 1410 N N . ALA A 1 196 ? 0.437 -24.217 18.514 1.00 30.23 196 ALA A N 1
ATOM 1411 C CA . ALA A 1 196 ? 0.480 -25.671 18.460 1.00 30.23 196 ALA A CA 1
ATOM 1412 C C . ALA A 1 196 ? 1.907 -26.103 18.115 1.00 30.23 196 ALA A C 1
ATOM 1414 O O . ALA A 1 196 ? 2.419 -25.649 17.068 1.00 30.23 196 ALA A O 1
#

Foldseek 3Di:
DDDDDDDPDPQQPAAAAELVRQLVCLLVLLAQAEEEAEAPWLVLSVLSVVVNQVSCVVVVFQEEEAEQAPLDADPFAAQQCQQVVNDDLVRQWAAPDVSYIYRHNHHDSDHDLVGLRVQVSSVVCSVVTSHYYYRQIYDDPRTSLLSNPDPSHAYEYEYAPPDDPVSVSVSSVVSVVSPHNHYYYYYRPPPPPPDD

Sequence (196 aa):
MPATTPAPTDPVAVTPTGIDGLVADMTRGRARITLLAAISDARDAAVVADALVDEALRSGLSVCRVDAGSGRPSAAPGLTDLCAEQASFGDVVHRVREGLAEVPWGERAVLDRRSMRPLTLVEALSDIYEVVIISTGRIGLNSTLPLFVTGGARLAIVRQPSTPEALVEAVSADAASLGFETVQSVVAPELESAVA

Solvent-accessible surface area (backbone atoms only — not comparable to full-atom values): 10720 Å² total; per-residue (Å²): 132,88,80,83,75,82,76,83,74,75,77,77,70,68,45,82,38,53,70,67,54,53,49,54,31,31,79,68,61,70,33,28,35,35,36,27,31,3,64,80,45,38,63,46,19,50,54,48,48,52,53,50,51,56,51,39,45,74,72,70,39,31,36,33,40,32,36,56,31,79,68,53,58,39,97,51,57,6,53,19,25,39,41,68,69,75,40,53,80,75,64,22,53,42,74,77,53,90,53,33,32,36,25,43,36,1,62,45,76,64,68,54,83,85,45,63,53,64,40,55,48,51,54,56,44,48,74,75,23,57,28,28,40,34,31,23,7,35,61,59,97,83,36,42,57,83,64,62,68,52,93,73,34,31,39,36,37,25,34,54,89,86,55,58,64,70,57,55,52,52,53,48,52,52,43,43,75,69,64,46,88,41,52,32,39,28,69,35,77,78,72,72,75,84,81,126

Radius of gyration: 16.89 Å; Cα contacts (8 Å, |Δi|>4): 393; chains: 1; bounding box: 36×70×39 Å